Protein AF-0000000068817631 (afdb_homodimer)

Foldseek 3D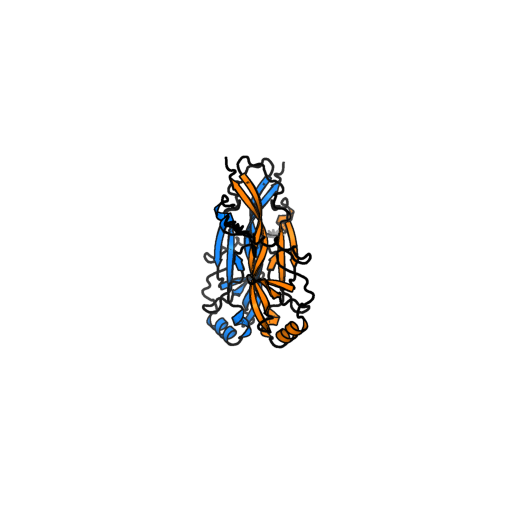i:
DPPPPPPPPPPPPPPVVVPVPDVPDCPPQDDPQQGQDDPVQPQVLLVVQCVVDVPCLVVADEPADDDDDPVDDDVVVCVVDDHDDAQFDWDKDKGFGQWGADPVRDTWGFPDDPSGTYMHIAIHGPAQDGPCQPPPVWKGKTKDWDWDKDWTFTQDPVVSHTDIDIDIDTHYIDIDMDTDDD/DPPPPPPPPPPPPPPVVVPVPDVPDCPPQDDPQQGQDDPVQPQVLLVVQCVVDVPCLVVADEPADDDDDPVDDDVVVCVVDDHDDAQFDWDKDKGFGQWGADPVRDTWGFPDDPSGTYMHIAIHGPAQQGPCQPPPVWKGKTKDWDWDKDWTFTQDPVVSHTDIDIDIDTHYIDIDMDTDDD

Radius of gyration: 27.61 Å; Cα contacts (8 Å, |Δi|>4): 666; chains: 2; bounding box: 115×63×104 Å

Secondary structure (DSSP, 8-state):
----------------------S----TTEETTEE---TT--HHHHHHHHHH-GGGGGG-EEEEEEE--TT-S-HHHHHHS---EESS-EEEEEE--SEEE-TTS-EEEE---SS--EEEEEEEES-SS-TT---BTTEEEEEEEEEEEEEEEEEETTTTEEEEEEEEEEEEEEEEEEE---/----------------------S----TTEETTEE---TT--HHHHHHHHHH-GGGGGG-EEEEEEE--TT-S-HHHHHHS---EESS-EEEEEE--SEEE-TTS-EEEE---SSS-EEEEEEEES-SS-TT---BTTEEEEEEEEEEEEEEEEEETTTTEEEEEEEEEEEEEEEEEEE---

pLDDT: mean 75.42, std 21.89, range [25.48, 96.38]

InterPro domains:
  IPR029034 Cystine-knot cytokine [G3DSA:2.10.90.10] (81-182)
  IPR029034 Cystine-knot cytokine [SSF57501] (82-177)
  IPR032104 Spaetzle [PF16077] (86-176)
  IPR052444 Spaetzle/Toll ligand-like [PTHR23199] (26-177)

Organism: Brassicogethes aeneus (NCBI:txid1431903)

Nearest PDB structures (foldseek):
  1sg1-assembly1_A  TM=7.453E-01  e=4.274E-05  Homo sapiens
  7b1c-assembly1_D  TM=5.451E-01  e=1.463E-02  Aedes aegypti
  7uwn-assembly1_D  TM=5.142E-01  e=3.939E-01  Homo sapiens
  8usr-assembly1_B  TM=5.448E-01  e=8.844E-01  Homo sapiens
  8dy1-assembly1_A  TM=5.420E-01  e=9.370E-01  Homo sapiens

Structure (mmCIF, N/CA/C/O backbone):
data_AF-0000000068817631-model_v1
#
loop_
_entity.id
_entity.type
_entity.pdbx_description
1 polymer 'Spaetzle domain-containing protein'
#
loop_
_atom_site.group_PDB
_atom_site.id
_atom_site.type_symbol
_atom_site.label_atom_id
_atom_site.label_alt_id
_atom_site.label_comp_id
_atom_site.label_asym_id
_atom_site.label_entity_id
_atom_site.label_seq_id
_atom_site.pdbx_PDB_ins_code
_atom_site.Cartn_x
_atom_site.Cartn_y
_atom_site.Cartn_z
_atom_site.occupancy
_atom_site.B_iso_or_equiv
_atom_site.auth_seq_id
_atom_site.auth_comp_id
_atom_site.auth_asym_id
_atom_site.auth_atom_id
_atom_site.pdbx_PDB_model_num
ATOM 1 N N . MET A 1 1 ? -57.5 31.875 -48.812 1 28.73 1 MET A N 1
ATOM 2 C CA . MET A 1 1 ? -57.125 32.156 -47.438 1 28.73 1 MET A CA 1
ATOM 3 C C . MET A 1 1 ? -56.281 31 -46.875 1 28.73 1 MET A C 1
ATOM 5 O O . MET A 1 1 ? -56.781 29.906 -46.625 1 28.73 1 MET A O 1
ATOM 9 N N . GLN A 1 2 ? -55 30.812 -47.438 1 36.62 2 GLN A N 1
ATOM 10 C CA . GLN A 1 2 ? -53.969 29.828 -47.25 1 36.62 2 GLN A CA 1
ATOM 11 C C . GLN A 1 2 ? -53.406 29.859 -45.844 1 36.62 2 GLN A C 1
ATOM 13 O O . GLN A 1 2 ? -52.844 30.891 -45.406 1 36.62 2 GLN A O 1
ATOM 18 N N . LEU A 1 3 ? -54.062 29.141 -44.844 1 32.69 3 LEU A N 1
ATOM 19 C CA . LEU A 1 3 ? -53.719 29 -43.438 1 32.69 3 LEU A CA 1
ATOM 20 C C . LEU A 1 3 ? -52.312 28.422 -43.281 1 32.69 3 LEU A C 1
ATOM 22 O O . LEU A 1 3 ? -52.031 27.297 -43.719 1 32.69 3 LEU A O 1
ATOM 26 N N . ASN A 1 4 ? -51.281 29.266 -43.312 1 34.75 4 ASN A N 1
ATOM 27 C CA . ASN A 1 4 ? -49.875 28.984 -42.969 1 34.75 4 ASN A CA 1
ATOM 28 C C . ASN A 1 4 ? -49.781 28.375 -41.562 1 34.75 4 ASN A C 1
ATOM 30 O O . ASN A 1 4 ? -50.062 29.031 -40.562 1 34.75 4 ASN A O 1
ATOM 34 N N . ILE A 1 5 ? -50.094 27.094 -41.406 1 33.09 5 ILE A N 1
ATOM 35 C CA . ILE A 1 5 ? -49.906 26.328 -40.188 1 33.09 5 ILE A CA 1
ATOM 36 C C . ILE A 1 5 ? -48.438 26.406 -39.781 1 33.09 5 ILE A C 1
ATOM 38 O O . ILE A 1 5 ? -47.562 25.906 -40.469 1 33.09 5 ILE A O 1
ATOM 42 N N . ILE A 1 6 ? -48.062 27.562 -39.25 1 34.62 6 ILE A N 1
ATOM 43 C CA . ILE A 1 6 ? -46.75 27.672 -38.625 1 34.62 6 ILE A CA 1
ATOM 44 C C . ILE A 1 6 ? -46.594 26.578 -37.562 1 34.62 6 ILE A C 1
ATOM 46 O O . ILE A 1 6 ? -47.312 26.562 -36.562 1 34.62 6 ILE A O 1
ATOM 50 N N . LEU A 1 7 ? -46.312 25.375 -37.969 1 33.88 7 LEU A N 1
ATOM 51 C CA . LEU A 1 7 ? -45.906 24.297 -37.062 1 33.88 7 LEU A CA 1
ATOM 52 C C . LEU A 1 7 ? -44.719 24.734 -36.219 1 33.88 7 LEU A C 1
ATOM 54 O O . LEU A 1 7 ? -43.625 24.984 -36.75 1 33.88 7 LEU A O 1
ATOM 58 N N . SER A 1 8 ? -45 25.594 -35.25 1 32.19 8 SER A N 1
ATOM 59 C CA . SER A 1 8 ? -43.969 25.891 -34.219 1 32.19 8 SER A CA 1
ATOM 60 C C . SER A 1 8 ? -43.375 24.609 -33.688 1 32.19 8 SER A C 1
ATOM 62 O O . SER A 1 8 ? -44.062 23.797 -33.062 1 32.19 8 SER A O 1
ATOM 64 N N . LEU A 1 9 ? -42.469 24 -34.438 1 32.75 9 LEU A N 1
ATOM 65 C CA . LEU A 1 9 ? -41.594 22.938 -33.906 1 32.75 9 LEU A CA 1
ATOM 66 C C . LEU A 1 9 ? -40.906 23.406 -32.625 1 32.75 9 LEU A C 1
ATOM 68 O O . LEU A 1 9 ? -40 24.234 -32.688 1 32.75 9 LEU A O 1
ATOM 72 N N . THR A 1 10 ? -41.688 23.672 -31.609 1 33.41 10 THR A N 1
ATOM 73 C CA . THR A 1 10 ? -41.031 23.797 -30.328 1 33.41 10 THR A CA 1
ATOM 74 C C . THR A 1 10 ? -40.062 22.625 -30.094 1 33.41 10 THR A C 1
ATOM 76 O O . THR A 1 10 ? -40.5 21.484 -29.969 1 33.41 10 THR A O 1
ATOM 79 N N . LEU A 1 11 ? -38.938 22.703 -30.75 1 31.47 11 LEU A N 1
ATOM 80 C CA . LEU A 1 11 ? -37.844 21.812 -30.375 1 31.47 11 LEU A CA 1
ATOM 81 C C . LEU A 1 11 ? -37.656 21.797 -28.859 1 31.47 11 LEU A C 1
ATOM 83 O O . LEU A 1 11 ? -37.25 22.812 -28.266 1 31.47 11 LEU A O 1
ATOM 87 N N . PHE A 1 12 ? -38.625 21.125 -28.188 1 34.69 12 PHE A N 1
ATOM 88 C CA . PHE A 1 12 ? -38.281 20.781 -26.812 1 34.69 12 PHE A CA 1
ATOM 89 C C . PHE A 1 12 ? -36.844 20.219 -26.734 1 34.69 12 PHE A C 1
ATOM 91 O O . PHE A 1 12 ? -36.594 19.141 -27.281 1 34.69 12 PHE A O 1
ATOM 98 N N . ILE A 1 13 ? -35.906 21.141 -26.859 1 30.69 13 ILE A N 1
ATOM 99 C CA . ILE A 1 13 ? -34.594 20.688 -26.422 1 30.69 13 ILE A CA 1
ATOM 100 C C . ILE A 1 13 ? -34.719 19.984 -25.062 1 30.69 13 ILE A C 1
ATOM 102 O O . ILE A 1 13 ? -35.031 20.625 -24.062 1 30.69 13 ILE A O 1
ATOM 106 N N . VAL A 1 14 ? -35.312 18.828 -25.078 1 28.92 14 VAL A N 1
ATOM 107 C CA . VAL A 1 14 ? -35.062 17.984 -23.922 1 28.92 14 VAL A CA 1
ATOM 108 C C . VAL A 1 14 ? -33.594 17.984 -23.562 1 28.92 14 VAL A C 1
ATOM 110 O O . VAL A 1 14 ? -32.75 17.484 -24.328 1 28.92 14 VAL A O 1
ATOM 113 N N . THR A 1 15 ? -33.188 19.188 -23.125 1 29.88 15 THR A N 1
ATOM 114 C CA . THR A 1 15 ? -31.906 19.078 -22.422 1 29.88 15 THR A CA 1
ATOM 115 C C . THR A 1 15 ? -31.891 17.859 -21.5 1 29.88 15 THR A C 1
ATOM 117 O O . THR A 1 15 ? -32.656 17.812 -20.531 1 29.88 15 THR A O 1
ATOM 120 N N . ASN A 1 16 ? -31.953 16.719 -22.094 1 28.72 16 ASN A N 1
ATOM 121 C CA . ASN A 1 16 ? -31.562 15.57 -21.281 1 28.72 16 ASN A CA 1
ATOM 122 C C . ASN A 1 16 ? -30.406 15.906 -20.344 1 28.72 16 ASN A C 1
ATOM 124 O O . ASN A 1 16 ? -29.25 16 -20.781 1 28.72 16 ASN A O 1
ATOM 128 N N . GLN A 1 17 ? -30.672 16.969 -19.547 1 25.48 17 GLN A N 1
ATOM 129 C CA . GLN A 1 17 ? -29.719 17.109 -18.453 1 25.48 17 GLN A CA 1
ATOM 130 C C . GLN A 1 17 ? -29.344 15.742 -17.875 1 25.48 17 GLN A C 1
ATOM 132 O O . GLN A 1 17 ? -30.203 15.055 -17.297 1 25.48 17 GLN A O 1
ATOM 137 N N . CYS A 1 18 ? -28.656 14.984 -18.641 1 27.25 18 CYS A N 1
ATOM 138 C CA . CYS A 1 18 ? -28.031 13.805 -18.062 1 27.25 18 CYS A CA 1
ATOM 139 C C . CYS A 1 18 ? -27.688 14.039 -16.594 1 27.25 18 CYS A C 1
ATOM 141 O O . CYS A 1 18 ? -26.812 14.852 -16.266 1 27.25 18 CYS A O 1
ATOM 143 N N . VAL A 1 19 ? -28.781 14.219 -15.82 1 28.3 19 VAL A N 1
ATOM 144 C CA . VAL A 1 19 ? -28.609 14.125 -14.375 1 28.3 19 VAL A CA 1
ATOM 145 C C . VAL A 1 19 ? -27.516 13.117 -14.039 1 28.3 19 VAL A C 1
ATOM 147 O O . VAL A 1 19 ? -27.625 11.938 -14.383 1 28.3 19 VAL A O 1
ATOM 150 N N . LEU A 1 20 ? -26.359 13.43 -14.328 1 29.78 20 LEU A N 1
ATOM 151 C CA . LEU A 1 20 ? -25.297 12.625 -13.711 1 29.78 20 LEU A CA 1
ATOM 152 C C . LEU A 1 20 ? -25.781 12 -12.406 1 29.78 20 LEU A C 1
ATOM 154 O O . LEU A 1 20 ? -26.281 12.703 -11.531 1 29.78 20 LEU A O 1
ATOM 158 N N . ALA A 1 21 ? -26.375 10.828 -12.641 1 31.72 21 ALA A N 1
ATOM 159 C CA . ALA A 1 21 ? -26.859 10.023 -11.523 1 31.72 21 ALA A CA 1
ATOM 160 C C . ALA A 1 21 ? -26.141 10.391 -10.227 1 31.72 21 ALA A C 1
ATOM 162 O O . ALA A 1 21 ? -24.984 10.812 -10.25 1 31.72 21 ALA A O 1
ATOM 163 N N . LYS A 1 22 ? -26.891 10.914 -9.273 1 33.59 22 LYS A N 1
ATOM 164 C CA . LYS A 1 22 ? -26.484 11.109 -7.883 1 33.59 22 LYS A CA 1
ATOM 165 C C . LYS A 1 22 ? -25.375 10.133 -7.492 1 33.59 22 LYS A C 1
ATOM 167 O O . LYS A 1 22 ? -25.406 8.961 -7.891 1 33.59 22 LYS A O 1
ATOM 172 N N . PRO A 1 23 ? -24.172 10.609 -7.164 1 36.06 23 PRO A N 1
ATOM 173 C CA . PRO A 1 23 ? -23.234 9.602 -6.664 1 36.06 23 PRO A CA 1
ATOM 174 C C . PRO A 1 23 ? -23.938 8.414 -6 1 36.06 23 PRO A C 1
ATOM 176 O O . PRO A 1 23 ? -24.844 8.609 -5.191 1 36.06 23 PRO A O 1
ATOM 179 N N . THR A 1 24 ? -24.312 7.434 -6.73 1 36.5 24 THR A N 1
ATOM 180 C CA . THR A 1 24 ? -24.953 6.195 -6.293 1 36.5 24 THR A CA 1
ATOM 181 C C . THR A 1 24 ? -24.766 5.988 -4.793 1 36.5 24 THR A C 1
ATOM 183 O O . THR A 1 24 ? -23.703 6.301 -4.246 1 36.5 24 THR A O 1
ATOM 186 N N . ARG A 1 25 ? -25.781 5.875 -3.992 1 35.47 25 ARG A N 1
ATOM 187 C CA . ARG A 1 25 ? -25.875 5.359 -2.631 1 35.47 25 ARG A CA 1
ATOM 188 C C . ARG A 1 25 ? -24.719 4.426 -2.309 1 35.47 25 ARG A C 1
ATOM 190 O O . ARG A 1 25 ? -24.469 3.463 -3.035 1 35.47 25 ARG A O 1
ATOM 197 N N . LEU A 1 26 ? -23.625 4.859 -1.715 1 46.5 26 LEU A N 1
ATOM 198 C CA . LEU A 1 26 ? -22.641 4.023 -1.035 1 46.5 26 LEU A CA 1
ATOM 199 C C . LEU A 1 26 ? -23.281 2.73 -0.533 1 46.5 26 LEU A C 1
ATOM 201 O O . LEU A 1 26 ? -24.203 2.768 0.277 1 46.5 26 LEU A O 1
ATOM 205 N N . ASN A 1 27 ? -23.531 1.825 -1.367 1 54.66 27 ASN A N 1
ATOM 206 C CA . ASN A 1 27 ? -23.953 0.506 -0.913 1 54.66 27 ASN A CA 1
ATOM 207 C C . ASN A 1 27 ? -23.5 0.234 0.52 1 54.66 27 ASN A C 1
ATOM 209 O O . ASN A 1 27 ? -22.359 0.537 0.886 1 54.66 27 ASN A O 1
ATOM 213 N N . LYS A 1 28 ? -24.391 0.314 1.514 1 64.88 28 LYS A N 1
ATOM 214 C CA . LYS A 1 28 ? -24.234 0.115 2.951 1 64.88 28 LYS A CA 1
ATOM 215 C C . LYS A 1 28 ? -23.125 -0.899 3.244 1 64.88 28 LYS A C 1
ATOM 217 O O . LYS A 1 28 ? -22.547 -0.895 4.332 1 64.88 28 LYS A O 1
ATOM 222 N N . HIS A 1 29 ? -22.703 -1.584 2.189 1 82.25 29 HIS A N 1
ATOM 223 C CA . HIS A 1 29 ? -21.734 -2.629 2.51 1 82.25 29 HIS A CA 1
ATOM 224 C C . HIS A 1 29 ? -20.391 -2.365 1.835 1 82.25 29 HIS A C 1
ATOM 226 O O . HIS A 1 29 ? -19.594 -3.287 1.651 1 82.25 29 HIS A O 1
ATOM 232 N N . CYS A 1 30 ? -20.281 -1.041 1.406 1 85.81 30 CYS A N 1
ATOM 233 C CA . CYS A 1 30 ? -19.016 -0.706 0.774 1 85.81 30 CYS A CA 1
ATOM 234 C C . CYS A 1 30 ? -18.297 0.404 1.538 1 85.81 30 CYS A C 1
ATOM 236 O O . CYS A 1 30 ? -18.938 1.322 2.051 1 85.81 30 CYS A O 1
ATOM 238 N N . VAL A 1 31 ? -17.047 0.191 1.666 1 80.94 31 VAL A N 1
ATOM 239 C CA . VAL A 1 31 ? -16.156 1.233 2.186 1 80.94 31 VAL A CA 1
ATOM 240 C C . VAL A 1 31 ? -15.227 1.719 1.08 1 80.94 31 VAL A C 1
ATOM 242 O O . VAL A 1 31 ? -14.352 0.976 0.627 1 80.94 31 VAL A O 1
ATOM 245 N N . ASP A 1 32 ? -15.391 2.945 0.675 1 76.31 32 ASP A N 1
ATOM 246 C CA . ASP A 1 32 ? -14.555 3.51 -0.383 1 76.31 32 ASP A CA 1
ATOM 247 C C . ASP A 1 32 ? -14.508 2.584 -1.596 1 76.31 32 ASP A C 1
ATOM 249 O O . ASP A 1 32 ? -13.43 2.273 -2.105 1 76.31 32 ASP A O 1
ATOM 253 N N . ASN A 1 33 ? -15.523 1.969 -2.02 1 81.5 33 ASN A N 1
ATOM 254 C CA . ASN A 1 33 ? -15.711 1.144 -3.207 1 81.5 33 ASN A CA 1
ATOM 255 C C . ASN A 1 33 ? -15.188 -0.276 -2.992 1 81.5 33 ASN A C 1
ATOM 257 O O . ASN A 1 33 ? -15.125 -1.067 -3.936 1 81.5 33 ASN A O 1
ATOM 261 N N . LEU A 1 34 ? -14.703 -0.481 -1.821 1 91.25 34 LEU A N 1
ATOM 262 C CA . LEU A 1 34 ? -14.43 -1.854 -1.408 1 91.25 34 LEU A CA 1
ATOM 263 C C . LEU A 1 34 ? -15.672 -2.49 -0.785 1 91.25 34 LEU A C 1
ATOM 265 O O . LEU A 1 34 ? -16.047 -2.145 0.335 1 91.25 34 LEU A O 1
ATOM 269 N N . CYS A 1 35 ? -16.203 -3.4 -1.497 1 93.12 35 CYS A N 1
ATOM 270 C CA . CYS A 1 35 ? -17.5 -3.916 -1.064 1 93.12 35 CYS A CA 1
ATOM 271 C C . CYS A 1 35 ? -17.344 -5.285 -0.408 1 93.12 35 CYS A C 1
ATOM 273 O O . CYS A 1 35 ? -16.828 -6.219 -1.023 1 93.12 35 CYS A O 1
ATOM 275 N N . ILE A 1 36 ? -17.922 -5.426 0.798 1 91.12 36 ILE A N 1
ATOM 276 C CA . ILE A 1 36 ? -17.609 -6.578 1.639 1 91.12 36 ILE A CA 1
ATOM 277 C C . ILE A 1 36 ? -18.719 -7.617 1.524 1 91.12 36 ILE A C 1
ATOM 279 O O . ILE A 1 36 ? -18.594 -8.734 2.037 1 91.12 36 ILE A O 1
ATOM 283 N N . SER A 1 37 ? -19.766 -7.254 0.841 1 85.88 37 SER A N 1
ATOM 284 C CA . SER A 1 37 ? -20.859 -8.211 0.692 1 85.88 37 SER A CA 1
ATOM 285 C C . SER A 1 37 ? -21.422 -8.188 -0.722 1 85.88 37 SER A C 1
ATOM 287 O O . SER A 1 37 ? -21.375 -7.16 -1.398 1 85.88 37 SER A O 1
ATOM 289 N N . ASN A 1 38 ? -21.672 -9.305 -1.191 1 81.88 38 ASN A N 1
ATOM 290 C CA . ASN A 1 38 ? -22.344 -9.516 -2.469 1 81.88 38 ASN A CA 1
ATOM 291 C C . ASN A 1 38 ? -23.141 -10.82 -2.473 1 81.88 38 ASN A C 1
ATOM 293 O O . ASN A 1 38 ? -22.562 -11.898 -2.328 1 81.88 38 ASN A O 1
ATOM 297 N N . LEU A 1 39 ? -24.359 -10.648 -2.602 1 79.56 39 LEU A N 1
ATOM 298 C CA . LEU A 1 39 ? -25.25 -11.812 -2.592 1 79.56 39 LEU A CA 1
ATOM 299 C C . LEU A 1 39 ? -24.922 -12.75 -3.746 1 79.56 39 LEU A C 1
ATOM 301 O O . LEU A 1 39 ? -25.062 -13.969 -3.619 1 79.56 39 LEU A O 1
ATOM 305 N N . ASN A 1 40 ? -24.422 -12.258 -4.836 1 88.44 40 ASN A N 1
ATOM 306 C CA . ASN A 1 40 ? -24.172 -13.078 -6.02 1 88.44 40 ASN A CA 1
ATOM 307 C C . ASN A 1 40 ? -22.688 -13.391 -6.176 1 88.44 40 ASN A C 1
ATOM 309 O O . ASN A 1 40 ? -22.219 -13.641 -7.285 1 88.44 40 ASN A O 1
ATOM 313 N N . TYR A 1 41 ? -22.047 -13.32 -5.09 1 94.69 41 TYR A N 1
ATOM 314 C CA . TYR A 1 41 ? -20.625 -13.672 -5.141 1 94.69 41 TYR A CA 1
ATOM 315 C C . TYR A 1 41 ? -20.438 -15.109 -5.598 1 94.69 41 TYR A C 1
ATOM 317 O O . TYR A 1 41 ? -21.016 -16.031 -5.02 1 94.69 41 TYR A O 1
ATOM 325 N N . PRO A 1 42 ? -19.688 -15.336 -6.625 1 95.12 42 PRO A N 1
ATOM 326 C CA . PRO A 1 42 ? -19.578 -16.672 -7.23 1 95.12 42 PRO A CA 1
ATOM 327 C C . PRO A 1 42 ? -18.594 -17.562 -6.492 1 95.12 42 PRO A C 1
ATOM 329 O O . PRO A 1 42 ? -17.594 -18.016 -7.078 1 95.12 42 PRO A O 1
ATOM 332 N N . THR A 1 43 ? -18.906 -17.969 -5.297 1 95.06 43 THR A N 1
ATOM 333 C CA . THR A 1 43 ? -18.031 -18.719 -4.395 1 95.06 43 THR A CA 1
ATOM 334 C C . THR A 1 43 ? -17.609 -20.031 -5.023 1 95.06 43 THR A C 1
ATOM 336 O O . THR A 1 43 ? -16.422 -20.359 -5.055 1 95.06 43 THR A O 1
ATOM 339 N N . LYS A 1 44 ? -18.516 -20.766 -5.547 1 94.44 44 LYS A N 1
ATOM 340 C CA . LYS A 1 44 ? -18.234 -22.094 -6.09 1 94.44 44 LYS A CA 1
ATOM 341 C C . LYS A 1 44 ? -17.297 -22.016 -7.293 1 94.44 44 LYS A C 1
ATOM 343 O O . LYS A 1 44 ? -16.344 -22.781 -7.402 1 94.44 44 LYS A O 1
ATOM 348 N N . LYS A 1 45 ? -17.594 -21.062 -8.148 1 94.69 45 LYS A N 1
ATOM 349 C CA . LYS A 1 45 ? -16.766 -20.906 -9.336 1 94.69 45 LYS A CA 1
ATOM 350 C C . LYS A 1 45 ? -15.336 -20.516 -8.969 1 94.69 45 LYS A C 1
ATOM 352 O O . LYS A 1 45 ? -14.375 -21.047 -9.523 1 94.69 45 LYS A O 1
ATOM 357 N N . ILE A 1 46 ? -15.18 -19.641 -8.008 1 94.88 46 ILE A N 1
ATOM 358 C CA . ILE A 1 46 ? -13.867 -19.156 -7.57 1 94.88 46 ILE A CA 1
ATOM 359 C C . ILE A 1 46 ? -13.102 -20.297 -6.914 1 94.88 46 ILE A C 1
ATOM 361 O O . ILE A 1 46 ? -11.914 -20.5 -7.188 1 94.88 46 ILE A O 1
ATOM 365 N N . GLN A 1 47 ? -13.82 -21.078 -6.137 1 93.12 47 GLN A N 1
ATOM 366 C CA . GLN A 1 47 ? -13.195 -22.219 -5.469 1 93.12 47 GLN A CA 1
ATOM 367 C C . GLN A 1 47 ? -12.648 -23.219 -6.48 1 93.12 47 GLN A C 1
ATOM 369 O O . GLN A 1 47 ? -11.539 -23.719 -6.324 1 93.12 47 GLN A O 1
ATOM 374 N N . GLU A 1 48 ? -13.391 -23.484 -7.422 1 92.38 48 GLU A N 1
ATOM 375 C CA . GLU A 1 48 ? -12.984 -24.422 -8.469 1 92.38 48 GLU A CA 1
ATOM 376 C C . GLU A 1 48 ? -11.75 -23.922 -9.211 1 92.38 48 GLU A C 1
ATOM 378 O O . GLU A 1 48 ? -10.812 -24.688 -9.453 1 92.38 48 GLU A O 1
ATOM 383 N N . LYS A 1 49 ? -11.734 -22.641 -9.547 1 90.19 49 LYS A N 1
ATOM 384 C CA . LYS A 1 49 ? -10.602 -22.062 -10.273 1 90.19 49 LYS A CA 1
ATOM 385 C C . LYS A 1 49 ? -9.344 -22.062 -9.406 1 90.19 49 LYS A C 1
ATOM 387 O O . LYS A 1 49 ? -8.25 -22.344 -9.898 1 90.19 49 LYS A O 1
ATOM 392 N N . LEU A 1 50 ? -9.516 -21.812 -8.141 1 89.44 50 LEU A N 1
ATOM 393 C CA . LEU A 1 50 ? -8.391 -21.781 -7.219 1 89.44 50 LEU A CA 1
ATOM 394 C C . LEU A 1 50 ? -7.82 -23.188 -7.023 1 89.44 50 LEU A C 1
ATOM 396 O O . LEU A 1 50 ? -6.605 -23.359 -6.914 1 89.44 50 LEU A O 1
ATOM 400 N N . ALA A 1 51 ? -8.695 -24.141 -6.902 1 86.44 51 ALA A N 1
ATOM 401 C CA . ALA A 1 51 ? -8.281 -25.516 -6.703 1 86.44 51 ALA A CA 1
ATOM 402 C C . ALA A 1 51 ? -7.477 -26.031 -7.898 1 86.44 51 ALA A C 1
ATOM 404 O O . ALA A 1 51 ? -6.551 -26.828 -7.738 1 86.44 51 ALA A O 1
ATOM 405 N N . ASN A 1 52 ? -7.766 -25.516 -8.953 1 79.88 52 ASN A N 1
ATOM 406 C CA . ASN A 1 52 ? -7.148 -25.984 -10.195 1 79.88 52 ASN A CA 1
ATOM 407 C C . ASN A 1 52 ? -5.812 -25.281 -10.445 1 79.88 52 ASN A C 1
ATOM 409 O O . ASN A 1 52 ? -5.031 -25.719 -11.297 1 79.88 52 ASN A O 1
ATOM 413 N N . THR A 1 53 ? -5.688 -24.141 -9.719 1 73 53 THR A N 1
ATOM 414 C CA . THR A 1 53 ? -4.461 -23.391 -9.93 1 73 53 THR A CA 1
ATOM 415 C C . THR A 1 53 ? -3.674 -23.266 -8.625 1 73 53 THR A C 1
ATOM 417 O O . THR A 1 53 ? -4.102 -22.578 -7.703 1 73 53 THR A O 1
ATOM 420 N N . LYS A 1 54 ? -2.645 -24.016 -8.398 1 68.94 54 LYS A N 1
ATOM 421 C CA . LYS A 1 54 ? -1.845 -23.984 -7.176 1 68.94 54 LYS A CA 1
ATOM 422 C C . LYS A 1 54 ? -1.003 -22.719 -7.09 1 68.94 54 LYS A C 1
ATOM 424 O O . LYS A 1 54 ? -0.527 -22.359 -6.016 1 68.94 54 LYS A O 1
ATOM 429 N N . LYS A 1 55 ? -1.108 -22.062 -8.164 1 72.75 55 LYS A N 1
ATOM 430 C CA . LYS A 1 55 ? -0.18 -20.938 -8.305 1 72.75 55 LYS A CA 1
ATOM 431 C C . LYS A 1 55 ? -0.523 -19.812 -7.34 1 72.75 55 LYS A C 1
ATOM 433 O O . LYS A 1 55 ? 0.353 -19.047 -6.938 1 72.75 55 LYS A O 1
ATOM 438 N N . TYR A 1 56 ? -1.78 -19.812 -6.805 1 76.31 56 TYR A N 1
ATOM 439 C CA . TYR A 1 56 ? -2.209 -18.625 -6.082 1 76.31 56 TYR A CA 1
ATOM 440 C C . TYR A 1 56 ? -2.172 -18.859 -4.574 1 76.31 56 TYR A C 1
ATOM 442 O O . TYR A 1 56 ? -2.242 -17.906 -3.791 1 76.31 56 TYR A O 1
ATOM 450 N N . LYS A 1 57 ? -2.025 -19.984 -4.168 1 73.31 57 LYS A N 1
ATOM 451 C CA . LYS A 1 57 ? -2.189 -20.312 -2.754 1 73.31 57 LYS A CA 1
ATOM 452 C C . LYS A 1 57 ? -1.232 -19.5 -1.884 1 73.31 57 LYS A C 1
ATOM 454 O O . LYS A 1 57 ? -1.599 -19.062 -0.792 1 73.31 57 LYS A O 1
ATOM 459 N N . GLU A 1 58 ? -0.168 -19.25 -2.383 1 76 58 GLU A N 1
ATOM 460 C CA . GLU A 1 58 ? 0.848 -18.562 -1.592 1 76 58 GLU A CA 1
ATOM 461 C C . GLU A 1 58 ? 0.563 -17.078 -1.506 1 76 58 GLU A C 1
ATOM 463 O O . GLU A 1 58 ? 1.146 -16.375 -0.677 1 76 58 GLU A O 1
ATOM 468 N N . LEU A 1 59 ? -0.431 -16.719 -2.223 1 79.12 59 LEU A N 1
ATOM 469 C CA . LEU A 1 59 ? -0.717 -15.281 -2.293 1 79.12 59 LEU A CA 1
ATOM 470 C C . LEU A 1 59 ? -1.79 -14.891 -1.281 1 79.12 59 LEU A C 1
ATOM 472 O O . LEU A 1 59 ? -2.098 -13.711 -1.122 1 79.12 59 LEU A O 1
ATOM 476 N N . SER A 1 60 ? -2.254 -15.945 -0.618 1 83.88 60 SER A N 1
ATOM 477 C CA . SER A 1 60 ? -3.283 -15.656 0.376 1 83.88 60 SER A CA 1
ATOM 478 C C . SER A 1 60 ? -2.727 -14.836 1.533 1 83.88 60 SER A C 1
ATOM 480 O O . SER A 1 60 ? -1.618 -15.094 2.008 1 83.88 60 SER A O 1
ATOM 482 N N . GLY A 1 61 ? -3.516 -13.828 1.902 1 86.06 61 GLY A N 1
ATOM 483 C CA . GLY A 1 61 ? -3.139 -12.961 3.012 1 86.06 61 GLY A CA 1
ATOM 484 C C . GLY A 1 61 ? -3.498 -11.508 2.783 1 86.06 61 GLY A C 1
ATOM 485 O O . GLY A 1 61 ? -4.055 -11.156 1.743 1 86.06 61 GLY A O 1
ATOM 486 N N . ASP A 1 62 ? -3.197 -10.773 3.781 1 89.94 62 ASP A N 1
ATOM 487 C CA . ASP A 1 62 ? -3.436 -9.344 3.648 1 89.94 62 ASP A CA 1
ATOM 488 C C . ASP A 1 62 ? -2.457 -8.711 2.658 1 89.94 62 ASP A C 1
ATOM 490 O O . ASP A 1 62 ? -1.255 -8.984 2.709 1 89.94 62 ASP A O 1
ATOM 494 N N . ILE A 1 63 ? -3.025 -7.988 1.771 1 92.94 63 ILE A N 1
ATOM 495 C CA . ILE A 1 63 ? -2.211 -7.324 0.758 1 92.94 63 ILE A CA 1
ATOM 496 C C . ILE A 1 63 ? -1.543 -6.09 1.359 1 92.94 63 ILE A C 1
ATOM 498 O O . ILE A 1 63 ? -0.386 -5.793 1.056 1 92.94 63 ILE A O 1
ATOM 502 N N . LEU A 1 64 ? -2.338 -5.391 2.158 1 95 64 LEU A N 1
ATOM 503 C CA . LEU A 1 64 ? -1.877 -4.176 2.82 1 95 64 LEU A CA 1
ATOM 504 C C . LEU A 1 64 ? -2.199 -4.211 4.309 1 95 64 LEU A C 1
ATOM 506 O O . LEU A 1 64 ? -3.34 -4.48 4.695 1 95 64 LEU A O 1
ATOM 510 N N . ARG A 1 65 ? -1.18 -3.959 5.102 1 94.69 65 ARG A N 1
ATOM 511 C CA . ARG A 1 65 ? -1.361 -3.816 6.539 1 94.69 65 ARG A CA 1
ATOM 512 C C . ARG A 1 65 ? -0.658 -2.566 7.059 1 94.69 65 ARG A C 1
ATOM 514 O O . ARG A 1 65 ? 0.365 -2.15 6.512 1 94.69 65 ARG A O 1
ATOM 521 N N . LEU A 1 66 ? -1.244 -2.035 8.031 1 90.94 66 LEU A N 1
ATOM 522 C CA . LEU A 1 66 ? -0.549 -0.928 8.68 1 90.94 66 LEU A CA 1
ATOM 523 C C . LEU A 1 66 ? 0.792 -1.384 9.25 1 90.94 66 LEU A C 1
ATOM 525 O O . LEU A 1 66 ? 0.908 -2.5 9.758 1 90.94 66 LEU A O 1
ATOM 529 N N . GLY A 1 67 ? 1.754 -0.572 8.984 1 87.44 67 GLY A N 1
ATOM 530 C CA . GLY A 1 67 ? 3.078 -0.94 9.461 1 87.44 67 GLY A CA 1
ATOM 531 C C . GLY A 1 67 ? 3.844 0.226 10.055 1 87.44 67 GLY A C 1
ATOM 532 O O . GLY A 1 67 ? 3.342 1.352 10.094 1 87.44 67 GLY A O 1
ATOM 533 N N . SER A 1 68 ? 5.004 -0.177 10.633 1 81.19 68 SER A N 1
ATOM 534 C CA . SER A 1 68 ? 5.934 0.799 11.188 1 81.19 68 SER A CA 1
ATOM 535 C C . SER A 1 68 ? 7.293 0.72 10.508 1 81.19 68 SER A C 1
ATOM 537 O O . SER A 1 68 ? 7.555 -0.203 9.734 1 81.19 68 SER A O 1
ATOM 539 N N . LYS A 1 69 ? 8.047 1.776 10.742 1 78.44 69 LYS A N 1
ATOM 540 C CA . LYS A 1 69 ? 9.398 1.791 10.188 1 78.44 69 LYS A CA 1
ATOM 541 C C . LYS A 1 69 ? 10.18 0.555 10.617 1 78.44 69 LYS A C 1
ATOM 543 O O . LYS A 1 69 ? 10.125 0.151 11.781 1 78.44 69 LYS A O 1
ATOM 548 N N . PRO A 1 70 ? 10.828 0.019 9.484 1 72.12 70 PRO A N 1
ATOM 549 C CA . PRO A 1 70 ? 11.648 -1.127 9.875 1 72.12 70 PRO A CA 1
ATOM 550 C C . PRO A 1 70 ? 12.766 -0.749 10.852 1 72.12 70 PRO A C 1
ATOM 552 O O . PRO A 1 70 ? 13.352 0.329 10.734 1 72.12 70 PRO A O 1
ATOM 555 N N . ASN A 1 71 ? 13.125 -1.741 11.68 1 60.94 71 ASN A N 1
ATOM 556 C CA . ASN A 1 71 ? 14.203 -1.588 12.648 1 60.94 71 ASN A CA 1
ATOM 557 C C . ASN A 1 71 ? 14.047 -0.307 13.461 1 60.94 71 ASN A C 1
ATOM 559 O O . ASN A 1 71 ? 15.039 0.267 13.922 1 60.94 71 ASN A O 1
ATOM 563 N N . GLY A 1 72 ? 12.922 0.356 13.297 1 54.25 72 GLY A N 1
ATOM 564 C CA . GLY A 1 72 ? 12.703 1.586 14.039 1 54.25 72 GLY A CA 1
ATOM 565 C C . GLY A 1 72 ? 12.938 1.431 15.531 1 54.25 72 GLY A C 1
ATOM 566 O O . GLY A 1 72 ? 13.062 0.311 16.031 1 54.25 72 GLY A O 1
ATOM 567 N N . ALA A 1 73 ? 13.125 2.676 16.031 1 48.62 73 ALA A N 1
ATOM 568 C CA . ALA A 1 73 ? 13.5 2.857 17.438 1 48.62 73 ALA A CA 1
ATOM 569 C C . ALA A 1 73 ? 12.594 2.045 18.359 1 48.62 73 ALA A C 1
ATOM 571 O O . ALA A 1 73 ? 11.469 1.693 17.969 1 48.62 73 ALA A O 1
ATOM 572 N N . ASN A 1 74 ? 13.07 1.697 19.406 1 42.5 74 ASN A N 1
ATOM 573 C CA . ASN A 1 74 ? 12.539 1.037 20.594 1 42.5 74 ASN A CA 1
ATOM 574 C C . ASN A 1 74 ? 11.141 1.554 20.938 1 42.5 74 ASN A C 1
ATOM 576 O O . ASN A 1 74 ? 10.977 2.727 21.281 1 42.5 74 ASN A O 1
ATOM 580 N N . PRO A 1 75 ? 10.094 0.767 20.5 1 44.09 75 PRO A N 1
ATOM 581 C CA . PRO A 1 75 ? 8.758 1.127 20.984 1 44.09 75 PRO A CA 1
ATOM 582 C C . PRO A 1 75 ? 8.789 1.769 22.359 1 44.09 75 PRO A C 1
ATOM 584 O O . PRO A 1 75 ? 7.91 2.57 22.703 1 44.09 75 PRO A O 1
ATOM 587 N N . MET A 1 76 ? 9.641 1.288 23.094 1 42.38 76 MET A N 1
ATOM 588 C CA . MET A 1 76 ? 9.68 1.768 24.469 1 42.38 76 MET A CA 1
ATOM 589 C C . MET A 1 76 ? 9.844 3.283 24.516 1 42.38 76 MET A C 1
ATOM 591 O O . MET A 1 76 ? 9.352 3.938 25.438 1 42.38 76 MET A O 1
ATOM 595 N N . LEU A 1 77 ? 10.469 3.771 23.625 1 42.5 77 LEU A N 1
ATOM 596 C CA . LEU A 1 77 ? 10.68 5.215 23.688 1 42.5 77 LEU A CA 1
ATOM 597 C C . LEU A 1 77 ? 9.406 5.969 23.344 1 42.5 77 LEU A C 1
ATOM 599 O O . LEU A 1 77 ? 9.266 7.148 23.672 1 42.5 77 LEU A O 1
ATOM 603 N N . ARG A 1 78 ? 8.57 5.266 22.688 1 47.12 78 ARG A N 1
ATOM 604 C CA . ARG A 1 78 ? 7.289 5.887 22.344 1 47.12 78 ARG A CA 1
ATOM 605 C C . ARG A 1 78 ? 6.449 6.141 23.594 1 47.12 78 ARG A C 1
ATOM 607 O O . ARG A 1 78 ? 5.691 7.109 23.641 1 47.12 78 ARG A O 1
ATOM 614 N N . PHE A 1 79 ? 6.582 5.223 24.5 1 44.5 79 PHE A N 1
ATOM 615 C CA . PHE A 1 79 ? 5.797 5.355 25.734 1 44.5 79 PHE A CA 1
ATOM 616 C C . PHE A 1 79 ? 6.125 6.66 26.438 1 44.5 79 PHE A C 1
ATOM 618 O O . PHE A 1 79 ? 5.305 7.184 27.203 1 44.5 79 PHE A O 1
ATOM 625 N N . LEU A 1 80 ? 7.199 7.172 26.234 1 47.16 80 LEU A N 1
ATOM 626 C CA . LEU A 1 80 ? 7.582 8.312 27.062 1 47.16 80 LEU A CA 1
ATOM 627 C C . LEU A 1 80 ? 7.191 9.625 26.391 1 47.16 80 LEU A C 1
ATOM 629 O O . LEU A 1 80 ? 7.164 10.672 27.047 1 47.16 80 LEU A O 1
ATOM 633 N N . GLU A 1 81 ? 7.043 9.555 25.203 1 52.97 81 GLU A N 1
ATOM 634 C CA . GLU A 1 81 ? 6.75 10.812 24.531 1 52.97 81 GLU A CA 1
ATOM 635 C C . GLU A 1 81 ? 5.254 10.961 24.266 1 52.97 81 GLU A C 1
ATOM 637 O O . GLU A 1 81 ? 4.531 9.969 24.172 1 52.97 81 GLU A O 1
ATOM 642 N N . GLU A 1 82 ? 4.691 12.047 24.688 1 58.19 82 GLU A N 1
ATOM 643 C CA . GLU A 1 82 ? 3.305 12.32 24.344 1 58.19 82 GLU A CA 1
ATOM 644 C C . GLU A 1 82 ? 2.963 11.742 22.969 1 58.19 82 GLU A C 1
ATOM 646 O O . GLU A 1 82 ? 3.732 11.891 22.016 1 58.19 82 GLU A O 1
ATOM 651 N N . PRO A 1 83 ? 1.97 10.992 22.922 1 64.69 83 PRO A N 1
ATOM 652 C CA . PRO A 1 83 ? 1.619 10.336 21.672 1 64.69 83 PRO A CA 1
ATOM 653 C C . PRO A 1 83 ? 1.399 11.32 20.531 1 64.69 83 PRO A C 1
ATOM 655 O O . PRO A 1 83 ? 0.759 12.359 20.719 1 64.69 83 PRO A O 1
ATOM 658 N N . GLU A 1 84 ? 2.176 11.312 19.484 1 74.88 84 GLU A N 1
ATOM 659 C CA . GLU A 1 84 ? 1.913 12.039 18.234 1 74.88 84 GLU A CA 1
ATOM 660 C C . GLU A 1 84 ? 0.61 11.578 17.594 1 74.88 84 GLU A C 1
ATOM 662 O O . GLU A 1 84 ? 0.316 10.383 17.562 1 74.88 84 GLU A O 1
ATOM 667 N N . ARG A 1 85 ? -0.196 12.734 17.375 1 82.31 85 ARG A N 1
ATOM 668 C CA . ARG A 1 85 ? -1.485 12.43 16.766 1 82.31 85 ARG A CA 1
ATOM 669 C C . ARG A 1 85 ? -1.584 13.031 15.359 1 82.31 85 ARG A C 1
ATOM 671 O O . ARG A 1 85 ? -0.997 14.078 15.086 1 82.31 85 ARG A O 1
ATOM 678 N N . ASN A 1 86 ? -2.258 12.32 14.578 1 85.62 86 ASN A N 1
ATOM 679 C CA . ASN A 1 86 ? -2.621 12.852 13.266 1 85.62 86 ASN A CA 1
ATOM 680 C C . ASN A 1 86 ? -3.562 14.047 13.391 1 85.62 86 ASN A C 1
ATOM 682 O O . ASN A 1 86 ? -4.488 14.031 14.203 1 85.62 86 ASN A O 1
ATOM 686 N N . LEU A 1 87 ? -3.309 15.086 12.664 1 80 87 LEU A N 1
ATOM 687 C CA . LEU A 1 87 ? -4.168 16.266 12.664 1 80 87 LEU A CA 1
ATOM 688 C C . LEU A 1 87 ? -5.586 15.898 12.227 1 80 87 LEU A C 1
ATOM 690 O O . LEU A 1 87 ? -6.547 16.578 12.602 1 80 87 LEU A O 1
ATOM 694 N N . CYS A 1 88 ? -5.59 14.836 11.438 1 87.19 88 CYS A N 1
ATOM 695 C CA . CYS A 1 88 ? -6.879 14.336 10.977 1 87.19 88 CYS A CA 1
ATOM 696 C C . CYS A 1 88 ? -7.312 13.117 11.773 1 87.19 88 CYS A C 1
ATOM 698 O O . CYS A 1 88 ? -6.547 12.164 11.93 1 87.19 88 CYS A O 1
ATOM 700 N N . ARG A 1 89 ? -8.531 13.211 12.289 1 88.25 89 ARG A N 1
ATOM 701 C CA . ARG A 1 89 ? -9.055 12.031 12.961 1 88.25 89 ARG A CA 1
ATOM 702 C C . ARG A 1 89 ? -9.242 10.883 11.977 1 88.25 89 ARG A C 1
ATOM 704 O O . ARG A 1 89 ? -9.766 11.078 10.875 1 88.25 89 ARG A O 1
ATOM 711 N N . THR A 1 90 ? -8.773 9.742 12.477 1 91.12 90 THR A N 1
ATOM 712 C CA . THR A 1 90 ? -8.859 8.578 11.602 1 91.12 90 THR A CA 1
ATOM 713 C C . THR A 1 90 ? -9.43 7.383 12.359 1 91.12 90 THR A C 1
ATOM 715 O O . THR A 1 90 ? -9.469 7.375 13.586 1 91.12 90 THR A O 1
ATOM 718 N N . ARG A 1 91 ? -9.938 6.535 11.539 1 92.56 91 ARG A N 1
ATOM 719 C CA . ARG A 1 91 ? -10.352 5.227 12.031 1 92.56 91 ARG A CA 1
ATOM 720 C C . ARG A 1 91 ? -9.68 4.105 11.25 1 92.56 91 ARG A C 1
ATOM 722 O O . ARG A 1 91 ? -9.633 4.141 10.023 1 92.56 91 ARG A O 1
ATOM 729 N N . THR A 1 92 ? -9.172 3.154 12.039 1 93.38 92 THR A N 1
ATOM 730 C CA . THR A 1 92 ? -8.562 1.996 11.398 1 93.38 92 THR A CA 1
ATOM 731 C C . THR A 1 92 ? -9.625 1.056 10.844 1 93.38 92 THR A C 1
ATOM 733 O O . THR A 1 92 ? -10.594 0.729 11.531 1 93.38 92 THR A O 1
ATOM 736 N N . ARG A 1 93 ? -9.484 0.682 9.555 1 93.5 93 ARG A N 1
ATOM 737 C CA . ARG A 1 93 ? -10.375 -0.277 8.914 1 93.5 93 ARG A CA 1
ATOM 738 C C . ARG A 1 93 ? -9.602 -1.479 8.383 1 93.5 93 ARG A C 1
ATOM 740 O O . ARG A 1 93 ? -8.477 -1.334 7.895 1 93.5 93 ARG A O 1
ATOM 747 N N . LYS A 1 94 ? -10.172 -2.6 8.547 1 94.38 94 LYS A N 1
ATOM 748 C CA . LYS A 1 94 ? -9.727 -3.828 7.895 1 94.38 94 LYS A CA 1
ATOM 749 C C . LYS A 1 94 ? -10.852 -4.461 7.082 1 94.38 94 LYS A C 1
ATOM 751 O O . LYS A 1 94 ? -11.922 -4.754 7.617 1 94.38 94 LYS A O 1
ATOM 756 N N . VAL A 1 95 ? -10.555 -4.613 5.816 1 94.69 95 VAL A N 1
ATOM 757 C CA . VAL A 1 95 ? -11.648 -5.09 4.969 1 94.69 95 VAL A CA 1
ATOM 758 C C . VAL A 1 95 ? -11.156 -6.238 4.09 1 94.69 95 VAL A C 1
ATOM 760 O O . VAL A 1 95 ? -9.984 -6.281 3.713 1 94.69 95 VAL A O 1
ATOM 763 N N . TYR A 1 96 ? -12.055 -7.164 3.857 1 95.69 96 TYR A N 1
ATOM 764 C CA . TYR A 1 96 ? -11.914 -8.234 2.879 1 95.69 96 TYR A CA 1
ATOM 765 C C . TYR A 1 96 ? -12.984 -8.133 1.803 1 95.69 96 TYR A C 1
ATOM 767 O O . TYR A 1 96 ? -14.039 -8.766 1.908 1 95.69 96 TYR A O 1
ATOM 775 N N . PRO A 1 97 ? -12.672 -7.367 0.778 1 96.12 97 PRO A N 1
ATOM 776 C CA . PRO A 1 97 ? -13.727 -7.07 -0.19 1 96.12 97 PRO A CA 1
ATOM 777 C C . PRO A 1 97 ? -14.141 -8.297 -1.007 1 96.12 97 PRO A C 1
ATOM 779 O O . PRO A 1 97 ? -13.289 -9.125 -1.352 1 96.12 97 PRO A O 1
ATOM 782 N N . LYS A 1 98 ? -15.391 -8.297 -1.301 1 95.94 98 LYS A N 1
ATOM 783 C CA . LYS A 1 98 ? -15.914 -9.336 -2.186 1 95.94 98 LYS A CA 1
ATOM 784 C C . LYS A 1 98 ? -15.883 -8.883 -3.643 1 95.94 98 LYS A C 1
ATOM 786 O O . LYS A 1 98 ? -15.75 -9.703 -4.551 1 95.94 98 LYS A O 1
ATOM 791 N N . PHE A 1 99 ? -15.984 -7.609 -3.805 1 93.94 99 PHE A N 1
ATOM 792 C CA . PHE A 1 99 ? -15.836 -7.117 -5.168 1 93.94 99 PHE A CA 1
ATOM 793 C C . PHE A 1 99 ? -15.484 -5.637 -5.176 1 93.94 99 PHE A C 1
ATOM 795 O O . PHE A 1 99 ? -15.625 -4.953 -4.16 1 93.94 99 PHE A O 1
ATOM 802 N N . VAL A 1 100 ? -14.961 -5.195 -6.273 1 91.62 100 VAL A N 1
ATOM 803 C CA . VAL A 1 100 ? -14.711 -3.793 -6.586 1 91.62 100 VAL A CA 1
ATOM 804 C C . VAL A 1 100 ? -15.297 -3.453 -7.953 1 91.62 100 VAL A C 1
ATOM 806 O O . VAL A 1 100 ? -15.578 -4.348 -8.758 1 91.62 100 VAL A O 1
ATOM 809 N N . LEU A 1 101 ? -15.516 -2.184 -8.094 1 85.25 101 LEU A N 1
ATOM 810 C CA . LEU A 1 101 ? -16.047 -1.751 -9.383 1 85.25 101 LEU A CA 1
ATOM 811 C C . LEU A 1 101 ? -14.953 -1.173 -10.266 1 85.25 101 LEU A C 1
ATOM 813 O O . LEU A 1 101 ? -14.234 -0.257 -9.852 1 85.25 101 LEU A O 1
ATOM 817 N N . GLY A 1 102 ? -14.883 -1.793 -11.398 1 79.25 102 GLY A N 1
ATOM 818 C CA . GLY A 1 102 ? -13.945 -1.241 -12.375 1 79.25 102 GLY A CA 1
ATOM 819 C C . GLY A 1 102 ? -14.43 0.053 -13 1 79.25 102 GLY A C 1
ATOM 820 O O . GLY A 1 102 ? -15.562 0.479 -12.758 1 79.25 102 GLY A O 1
ATOM 821 N N . ASP A 1 103 ? -13.484 0.655 -13.734 1 74.94 103 ASP A N 1
ATOM 822 C CA . ASP A 1 103 ? -13.836 1.873 -14.461 1 74.94 103 ASP A CA 1
ATOM 823 C C . ASP A 1 103 ? -14.984 1.619 -15.438 1 74.94 103 ASP A C 1
ATOM 825 O O . ASP A 1 103 ? -15.75 2.531 -15.75 1 74.94 103 ASP A O 1
ATOM 829 N N . ASP A 1 104 ? -15.055 0.438 -15.891 1 76.12 104 ASP A N 1
ATOM 830 C CA . ASP A 1 104 ? -16.109 0.024 -16.812 1 76.12 104 ASP A CA 1
ATOM 831 C C . ASP A 1 104 ? -17.406 -0.275 -16.062 1 76.12 104 ASP A C 1
ATOM 833 O O . ASP A 1 104 ? -18.391 -0.729 -16.656 1 76.12 104 ASP A O 1
ATOM 837 N N . MET A 1 105 ? -17.422 -0.042 -14.758 1 79.75 105 MET A N 1
ATOM 838 C CA . MET A 1 105 ? -18.562 -0.236 -13.875 1 79.75 105 MET A CA 1
ATOM 839 C C . MET A 1 105 ? -18.922 -1.714 -13.773 1 79.75 105 MET A C 1
ATOM 841 O O . MET A 1 105 ? -20.016 -2.059 -13.328 1 79.75 105 MET A O 1
ATOM 845 N N . GLU A 1 106 ? -18.031 -2.492 -14.25 1 83.19 106 GLU A N 1
ATOM 846 C CA . GLU A 1 106 ? -18.219 -3.926 -14.062 1 83.19 106 GLU A CA 1
ATOM 847 C C . GLU A 1 106 ? -17.609 -4.391 -12.734 1 83.19 106 GLU A C 1
ATOM 849 O O . GLU A 1 106 ? -16.547 -3.922 -12.336 1 83.19 106 GLU A O 1
ATOM 854 N N . LYS A 1 107 ? -18.297 -5.348 -12.266 1 87.56 107 LYS A N 1
ATOM 855 C CA . LYS A 1 107 ? -17.812 -5.898 -11 1 87.56 107 LYS A CA 1
ATOM 856 C C . LYS A 1 107 ? -16.641 -6.848 -11.227 1 87.56 107 LYS A C 1
ATOM 858 O O . LYS A 1 107 ? -16.688 -7.684 -12.133 1 87.56 107 LYS A O 1
ATOM 863 N N . ARG A 1 108 ? -15.695 -6.617 -10.5 1 91.75 108 ARG A N 1
ATOM 864 C CA . ARG A 1 108 ? -14.594 -7.57 -10.359 1 91.75 108 ARG A CA 1
ATOM 865 C C . ARG A 1 108 ? -14.641 -8.25 -8.992 1 91.75 108 ARG A C 1
ATOM 867 O O . ARG A 1 108 ? -14.469 -7.598 -7.961 1 91.75 108 ARG A O 1
ATOM 874 N N . TYR A 1 109 ? -14.875 -9.555 -9.086 1 95.69 109 TYR A N 1
ATOM 875 C CA . TYR A 1 109 ? -15.031 -10.281 -7.832 1 95.69 109 TYR A CA 1
ATOM 876 C C . TYR A 1 109 ? -13.672 -10.609 -7.215 1 95.69 109 TYR A C 1
ATOM 878 O O . TYR A 1 109 ? -12.914 -11.414 -7.762 1 95.69 109 TYR A O 1
ATOM 886 N N . VAL A 1 110 ? -13.406 -9.992 -6.086 1 96.31 110 VAL A N 1
ATOM 887 C CA . VAL A 1 110 ? -12.133 -10.195 -5.398 1 96.31 110 VAL A CA 1
ATOM 888 C C . VAL A 1 110 ? -12.102 -11.586 -4.766 1 96.31 110 VAL A C 1
ATOM 890 O O . VAL A 1 110 ? -13.055 -11.984 -4.094 1 96.31 110 VAL A O 1
ATOM 893 N N . VAL A 1 111 ? -11.047 -12.289 -4.98 1 95.69 111 VAL A N 1
ATOM 894 C CA . VAL A 1 111 ? -10.93 -13.633 -4.426 1 95.69 111 VAL A CA 1
ATOM 895 C C . VAL A 1 111 ? -10.719 -13.547 -2.916 1 95.69 111 VAL A C 1
ATOM 897 O O . VAL A 1 111 ? -9.594 -13.375 -2.449 1 95.69 111 VAL A O 1
ATOM 900 N N . ASN A 1 112 ? -11.773 -13.656 -2.221 1 95.88 112 ASN A N 1
ATOM 901 C CA . ASN A 1 112 ? -11.789 -13.711 -0.763 1 95.88 112 ASN A CA 1
ATOM 902 C C . ASN A 1 112 ? -12.68 -14.836 -0.249 1 95.88 112 ASN A C 1
ATOM 904 O O . ASN A 1 112 ? -13.898 -14.695 -0.203 1 95.88 112 ASN A O 1
ATOM 908 N N . LEU A 1 113 ? -12.062 -15.836 0.006 1 93.62 113 LEU A N 1
ATOM 909 C CA . LEU A 1 113 ? -12.711 -17.031 0.533 1 93.62 113 LEU A CA 1
ATOM 910 C C . LEU A 1 113 ? -12.203 -17.359 1.933 1 93.62 113 LEU A C 1
ATOM 912 O O . LEU A 1 113 ? -11.352 -16.641 2.467 1 93.62 113 LEU A O 1
ATOM 916 N N . LYS A 1 114 ? -12.719 -18.344 2.514 1 88.38 114 LYS A N 1
ATOM 917 C CA . LYS A 1 114 ? -12.305 -18.75 3.852 1 88.38 114 LYS A CA 1
ATOM 918 C C . LYS A 1 114 ? -10.82 -19.109 3.883 1 88.38 114 LYS A C 1
ATOM 920 O O . LYS A 1 114 ? -10.094 -18.703 4.789 1 88.38 114 LYS A O 1
ATOM 925 N N . LYS A 1 115 ? -10.312 -19.766 2.863 1 86.75 115 LYS A N 1
ATOM 926 C CA . LYS A 1 115 ? -8.938 -20.25 2.844 1 86.75 115 LYS A CA 1
ATOM 927 C C . LYS A 1 115 ? -8.047 -19.375 1.979 1 86.75 115 LYS A C 1
ATOM 929 O O . LYS A 1 115 ? -6.887 -19.703 1.726 1 86.75 115 LYS A O 1
ATOM 934 N N . PHE A 1 116 ? -8.609 -18.422 1.434 1 93 116 PHE A N 1
ATOM 935 C CA . PHE A 1 116 ? -7.867 -17.484 0.597 1 93 116 PHE A CA 1
ATOM 936 C C . PHE A 1 116 ? -8.344 -16.047 0.828 1 93 116 PHE A C 1
ATOM 938 O O . PHE A 1 116 ? -9.43 -15.672 0.382 1 93 116 PHE A O 1
ATOM 945 N N . ARG A 1 117 ? -7.426 -15.305 1.407 1 93.25 117 ARG A N 1
ATOM 946 C CA . ARG A 1 117 ? -7.855 -13.961 1.804 1 93.25 117 ARG A CA 1
ATOM 947 C C . ARG A 1 117 ? -6.988 -12.898 1.146 1 93.25 117 ARG A C 1
ATOM 949 O O . ARG A 1 117 ? -5.781 -13.086 0.976 1 93.25 117 ARG A O 1
ATOM 956 N N . GLN A 1 118 ? -7.621 -11.875 0.788 1 95.12 118 GLN A N 1
ATOM 957 C CA . GLN A 1 118 ? -6.992 -10.633 0.35 1 95.12 118 GLN A CA 1
ATOM 958 C C . GLN A 1 118 ? -7.539 -9.438 1.119 1 95.12 118 GLN A C 1
ATOM 960 O O . GLN A 1 118 ? -8.555 -8.852 0.727 1 95.12 118 GLN A O 1
ATOM 965 N N . GLY A 1 119 ? -6.793 -9.109 2.178 1 95.38 119 GLY A N 1
ATOM 966 C CA . GLY A 1 119 ? -7.262 -8.055 3.064 1 95.38 119 GLY A CA 1
ATOM 967 C C . GLY A 1 119 ? -6.496 -6.754 2.9 1 95.38 119 GLY A C 1
ATOM 968 O O . GLY A 1 119 ? -5.348 -6.754 2.451 1 95.38 119 GLY A O 1
ATOM 969 N N . ILE A 1 120 ? -7.164 -5.703 3.248 1 95.5 120 ILE A N 1
ATOM 970 C CA . ILE A 1 120 ? -6.566 -4.371 3.266 1 95.5 120 ILE A CA 1
ATOM 971 C C . ILE A 1 120 ? -6.836 -3.701 4.609 1 95.5 120 ILE A C 1
ATOM 973 O O . ILE A 1 120 ? -7.977 -3.688 5.086 1 95.5 120 ILE A O 1
ATOM 977 N N . GLU A 1 121 ? -5.836 -3.205 5.145 1 96.19 121 GLU A N 1
ATOM 978 C CA . GLU A 1 121 ? -5.934 -2.379 6.344 1 96.19 121 GLU A CA 1
ATOM 979 C C . GLU A 1 121 ? -5.5 -0.942 6.062 1 96.19 121 GLU A C 1
ATOM 981 O O . GLU A 1 121 ? -4.473 -0.713 5.418 1 96.19 121 GLU A O 1
ATOM 986 N N . PHE A 1 122 ? -6.305 -0.038 6.535 1 93.88 122 PHE A N 1
ATOM 987 C CA . PHE A 1 122 ? -6 1.355 6.23 1 93.88 122 PHE A CA 1
ATOM 988 C C . PHE A 1 122 ? -6.602 2.283 7.277 1 93.88 122 PHE A C 1
ATOM 990 O O . PHE A 1 122 ? -7.379 1.846 8.133 1 93.88 122 PHE A O 1
ATOM 997 N N . GLU A 1 123 ? -6.152 3.547 7.227 1 93.38 123 GLU A N 1
ATOM 998 C CA . GLU A 1 123 ? -6.703 4.613 8.062 1 93.38 123 GLU A CA 1
ATOM 999 C C . GLU A 1 123 ? -7.703 5.461 7.281 1 93.38 123 GLU A C 1
ATOM 1001 O O . GLU A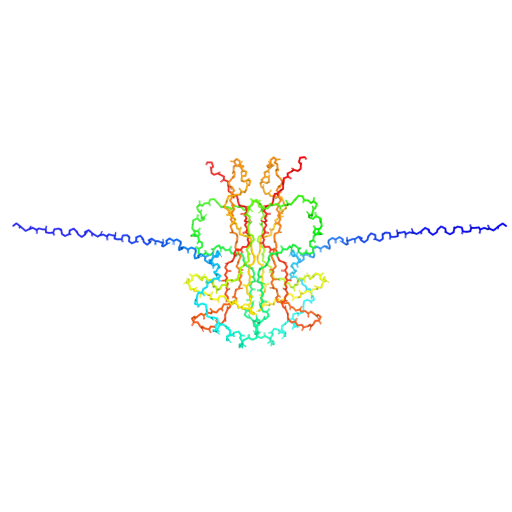 1 123 ? -7.336 6.137 6.316 1 93.38 123 GLU A O 1
ATOM 1006 N N . GLN A 1 124 ? -8.891 5.414 7.695 1 93.5 124 GLN A N 1
ATOM 1007 C CA . GLN A 1 124 ? -9.953 6.164 7.031 1 93.5 124 GLN A CA 1
ATOM 1008 C C . GLN A 1 124 ? -10.172 7.516 7.699 1 93.5 124 GLN A C 1
ATOM 1010 O O . GLN A 1 124 ? -10.234 7.605 8.93 1 93.5 124 GLN A O 1
ATOM 1015 N N . CYS A 1 125 ? -10.281 8.508 6.84 1 92.69 125 CYS A N 1
ATOM 1016 C CA . CYS A 1 125 ? -10.633 9.812 7.383 1 92.69 125 CYS A CA 1
ATOM 1017 C C . CYS A 1 125 ? -12.023 9.789 8 1 92.69 125 CYS A C 1
ATOM 1019 O O . CYS A 1 125 ? -12.977 9.32 7.383 1 92.69 125 CYS A O 1
ATOM 1021 N N . VAL A 1 126 ? -12.109 10.344 9.18 1 91.12 126 VAL A N 1
ATOM 1022 C CA . VAL A 1 126 ? -13.398 10.414 9.859 1 91.12 126 VAL A CA 1
ATOM 1023 C C . VAL A 1 126 ? -14.164 11.641 9.375 1 91.12 126 VAL A C 1
ATOM 1025 O O . VAL A 1 126 ? -15.398 11.617 9.281 1 91.12 126 VAL A O 1
ATOM 1028 N N . SER A 1 127 ? -13.383 12.703 9.109 1 88.69 127 SER A N 1
ATOM 1029 C CA . SER A 1 127 ? -13.961 13.969 8.664 1 88.69 127 SER A CA 1
ATOM 1030 C C . SER A 1 127 ? -13 14.719 7.742 1 88.69 127 SER A C 1
ATOM 1032 O O . SER A 1 127 ? -11.805 14.43 7.723 1 88.69 127 SER A O 1
ATOM 1034 N N . GLU A 1 128 ? -13.57 15.656 7.035 1 87.62 128 GLU A N 1
ATOM 1035 C CA . GLU A 1 128 ? -12.734 16.5 6.176 1 87.62 128 GLU A CA 1
ATOM 1036 C C . GLU A 1 128 ? -12.109 17.641 6.965 1 87.62 128 GLU A C 1
ATOM 1038 O O . GLU A 1 128 ? -11.188 18.297 6.488 1 87.62 128 GLU A O 1
ATOM 1043 N N . THR A 1 129 ? -12.609 17.906 8.148 1 81.5 129 THR A N 1
ATOM 1044 C CA . THR A 1 129 ? -12.141 19.016 8.969 1 81.5 129 THR A CA 1
ATOM 1045 C C . THR A 1 129 ? -11.109 18.547 9.992 1 81.5 129 THR A C 1
ATOM 1047 O O . THR A 1 129 ? -11.391 17.625 10.781 1 81.5 129 THR A O 1
ATOM 1050 N N . PRO A 1 130 ? -9.961 19.109 9.922 1 79.12 130 PRO A N 1
ATOM 1051 C CA . PRO A 1 130 ? -8.969 18.719 10.922 1 79.12 130 PRO A CA 1
ATOM 1052 C C . PRO A 1 130 ? -9.367 19.109 12.344 1 79.12 130 PRO A C 1
ATOM 1054 O O . PRO A 1 130 ? -10.133 20.062 12.523 1 79.12 130 PRO A O 1
ATOM 1057 N N . GLU A 1 131 ? -8.922 18.312 13.32 1 71.75 131 GLU A N 1
ATOM 1058 C CA . GLU A 1 131 ? -9.242 18.547 14.719 1 71.75 131 GLU A CA 1
ATOM 1059 C C . GLU A 1 131 ? -8.758 19.922 15.172 1 71.75 131 GLU A C 1
ATOM 1061 O O . GLU A 1 131 ? -9.406 20.578 15.977 1 71.75 131 GLU A O 1
ATOM 1066 N N . TYR A 1 132 ? -7.57 20.328 14.711 1 63.88 132 TYR A N 1
ATOM 1067 C CA . TYR A 1 132 ? -7.09 21.641 15.164 1 63.88 132 TYR A CA 1
ATOM 1068 C C . TYR A 1 132 ? -7.039 22.625 14.016 1 63.88 132 TYR A C 1
ATOM 1070 O O . TYR A 1 132 ? -6.062 23.375 13.867 1 63.88 132 TYR A O 1
ATOM 1078 N N . ALA A 1 133 ? -7.961 22.422 13.148 1 55.88 133 ALA A N 1
ATOM 1079 C CA . ALA A 1 133 ? -8.016 23.375 12.047 1 55.88 133 ALA A CA 1
ATOM 1080 C C . ALA A 1 133 ? -7.77 24.812 12.539 1 55.88 133 ALA A C 1
ATOM 1082 O O . ALA A 1 133 ? -8.562 25.344 13.305 1 55.88 133 ALA A O 1
ATOM 1083 N N . THR A 1 134 ? -6.543 24.922 12.922 1 50.88 134 THR A N 1
ATOM 1084 C CA . THR A 1 134 ? -6.184 26.281 13.312 1 50.88 134 THR A CA 1
ATOM 1085 C C . THR A 1 134 ? -6.48 27.266 12.188 1 50.88 134 THR A C 1
ATOM 1087 O O . THR A 1 134 ? -6.293 26.953 11.016 1 50.88 134 THR A O 1
ATOM 1090 N N . GLU A 1 135 ? -7.402 28.047 12.594 1 52.94 135 GLU A N 1
ATOM 1091 C CA . GLU A 1 135 ? -7.59 29.266 11.797 1 52.94 135 GLU A CA 1
ATOM 1092 C C . GLU A 1 135 ? -6.25 29.891 11.43 1 52.94 135 GLU A C 1
ATOM 1094 O O . GLU A 1 135 ? -5.723 30.719 12.18 1 52.94 135 GLU A O 1
ATOM 1099 N N . LEU A 1 136 ? -5.316 29.047 11.016 1 53.5 136 LEU A N 1
ATOM 1100 C CA . LEU A 1 136 ? -4.207 29.875 10.539 1 53.5 136 LEU A CA 1
ATOM 1101 C C . LEU A 1 136 ? -4.691 30.906 9.531 1 53.5 136 LEU A C 1
ATOM 1103 O O . LEU A 1 136 ? -5.582 30.625 8.727 1 53.5 136 LEU A O 1
ATOM 1107 N N . MET A 1 137 ? -4.527 32.125 9.922 1 59.62 137 MET A N 1
ATOM 1108 C CA . MET A 1 137 ? -5.023 33.344 9.266 1 59.62 137 MET A CA 1
ATOM 1109 C C . MET A 1 137 ? -5.09 33.156 7.75 1 59.62 137 MET A C 1
ATOM 1111 O O . MET A 1 137 ? -6.066 33.531 7.113 1 59.62 137 MET A O 1
ATOM 1115 N N . ASN A 1 138 ? -4.047 32.438 7.117 1 68.44 138 ASN A N 1
ATOM 1116 C CA . ASN A 1 138 ? -3.998 32.531 5.664 1 68.44 138 ASN A CA 1
ATOM 1117 C C . ASN A 1 138 ? -4.035 31.156 5 1 68.44 138 ASN A C 1
ATOM 1119 O O . ASN A 1 138 ? -3.711 31.031 3.816 1 68.44 138 ASN A O 1
ATOM 1123 N N . ILE A 1 139 ? -4.453 30.141 5.906 1 72.69 139 ILE A N 1
ATOM 1124 C CA . ILE A 1 139 ? -4.484 28.859 5.215 1 72.69 139 ILE A CA 1
ATOM 1125 C C . ILE A 1 139 ? -5.75 28.094 5.594 1 72.69 139 ILE A C 1
ATOM 1127 O O . ILE A 1 139 ? -6.246 28.219 6.715 1 72.69 139 ILE A O 1
ATOM 1131 N N . GLU A 1 140 ? -6.297 27.453 4.656 1 78.06 140 GLU A N 1
ATOM 1132 C CA . GLU A 1 140 ? -7.387 26.5 4.852 1 78.06 140 GLU A CA 1
ATOM 1133 C C . GLU A 1 140 ? -6.879 25.062 4.828 1 78.06 140 GLU A C 1
ATOM 1135 O O . GLU A 1 140 ? -6.117 24.688 3.938 1 78.06 140 GLU A O 1
ATOM 1140 N N . THR A 1 141 ? -7.191 24.359 5.91 1 79.94 141 THR A N 1
ATOM 1141 C CA . THR A 1 141 ? -6.746 22.969 5.988 1 79.94 141 THR A CA 1
ATOM 1142 C C . THR A 1 141 ? -7.91 22.016 5.754 1 79.94 141 THR A C 1
ATOM 1144 O O . THR A 1 141 ? -9.055 22.328 6.07 1 79.94 141 THR A O 1
ATOM 1147 N N . LYS A 1 142 ? -7.609 20.891 5.148 1 84.88 142 LYS A N 1
ATOM 1148 C CA . LYS A 1 142 ? -8.602 19.844 4.871 1 84.88 142 LYS A CA 1
ATOM 1149 C C . LYS A 1 142 ? -7.988 18.453 5.016 1 84.88 142 LYS A C 1
ATOM 1151 O O . LYS A 1 142 ? -6.832 18.234 4.652 1 84.88 142 LYS A O 1
ATOM 1156 N N . CYS A 1 143 ? -8.773 17.578 5.52 1 89 143 CYS A N 1
ATOM 1157 C CA . CYS A 1 143 ? -8.359 16.172 5.57 1 89 143 CYS A CA 1
ATOM 1158 C C . CYS A 1 143 ? -8.797 15.438 4.312 1 89 143 CYS A C 1
ATOM 1160 O O . CYS A 1 143 ? -9.984 15.438 3.963 1 89 143 CYS A O 1
ATOM 1162 N N . VAL A 1 144 ? -7.855 14.82 3.666 1 90 144 VAL A N 1
ATOM 1163 C CA . VAL A 1 144 ? -8.117 14.188 2.375 1 90 144 VAL A CA 1
ATOM 1164 C C . VAL A 1 144 ? -7.676 12.727 2.416 1 90 144 VAL A C 1
ATOM 1166 O O . VAL A 1 144 ? -6.535 12.422 2.783 1 90 144 VAL A O 1
ATOM 1169 N N . GLN A 1 145 ? -8.625 11.867 1.975 1 91.56 145 GLN A N 1
ATOM 1170 C CA . GLN A 1 145 ? -8.297 10.445 1.893 1 91.56 145 GLN A CA 1
ATOM 1171 C C . GLN A 1 145 ? -7.305 10.172 0.77 1 91.56 145 GLN A C 1
ATOM 1173 O O . GLN A 1 145 ? -7.5 10.617 -0.363 1 91.56 145 GLN A O 1
ATOM 1178 N N . GLN A 1 146 ? -6.23 9.523 1.165 1 91.19 146 GLN A N 1
ATOM 1179 C CA . GLN A 1 146 ? -5.238 9.141 0.167 1 91.19 146 GLN A CA 1
ATOM 1180 C C . GLN A 1 146 ? -5.473 7.719 -0.324 1 91.19 146 GLN A C 1
ATOM 1182 O O . GLN A 1 146 ? -5.977 6.875 0.421 1 91.19 146 GLN A O 1
ATOM 1187 N N . TYR A 1 147 ? -5.055 7.496 -1.586 1 92.69 147 TYR A N 1
ATOM 1188 C CA . TYR A 1 147 ? -5.25 6.195 -2.211 1 92.69 147 TYR A CA 1
ATOM 1189 C C . TYR A 1 147 ? -3.955 5.688 -2.832 1 92.69 147 TYR A C 1
ATOM 1191 O O . TYR A 1 147 ? -3.117 6.48 -3.27 1 92.69 147 TYR A O 1
ATOM 1199 N N . THR A 1 148 ? -3.869 4.406 -2.822 1 92.81 148 THR A N 1
ATOM 1200 C CA . THR A 1 148 ? -2.787 3.701 -3.502 1 92.81 148 THR A CA 1
ATOM 1201 C C . THR A 1 148 ? -3.34 2.594 -4.395 1 92.81 148 THR A C 1
ATOM 1203 O O . THR A 1 148 ? -4.305 1.918 -4.027 1 92.81 148 THR A O 1
ATOM 1206 N N . VAL A 1 149 ? -2.717 2.504 -5.523 1 93.69 149 VAL A N 1
ATOM 1207 C CA . VAL A 1 149 ? -3.127 1.438 -6.434 1 93.69 149 VAL A CA 1
ATOM 1208 C C . VAL A 1 149 ? -2.4 0.144 -6.07 1 93.69 149 VAL A C 1
ATOM 1210 O O . VAL A 1 149 ? -1.173 0.126 -5.957 1 93.69 149 VAL A O 1
ATOM 1213 N N . ILE A 1 150 ? -3.188 -0.872 -5.914 1 94.19 150 ILE A N 1
ATOM 1214 C CA . ILE A 1 150 ? -2.648 -2.203 -5.656 1 94.19 150 ILE A CA 1
ATOM 1215 C C . ILE A 1 150 ? -3.229 -3.197 -6.66 1 94.19 150 ILE A C 1
ATOM 1217 O O . ILE A 1 150 ? -3.973 -2.812 -7.566 1 94.19 150 ILE A O 1
ATOM 1221 N N . ARG A 1 151 ? -2.826 -4.469 -6.465 1 91.25 151 ARG A N 1
ATOM 1222 C CA . ARG A 1 151 ? -3.363 -5.516 -7.328 1 91.25 151 ARG A CA 1
ATOM 1223 C C . ARG A 1 151 ? -4.168 -6.531 -6.523 1 91.25 151 ARG A C 1
ATOM 1225 O O . ARG A 1 151 ? -3.734 -6.973 -5.457 1 91.25 151 ARG A O 1
ATOM 1232 N N . PHE A 1 152 ? -5.305 -6.809 -7.059 1 93.56 152 PHE A N 1
ATOM 1233 C CA . PHE A 1 152 ? -6.152 -7.871 -6.531 1 93.56 152 PHE A CA 1
ATOM 1234 C C . PHE A 1 152 ? -6.188 -9.055 -7.488 1 93.56 152 PHE A C 1
ATOM 1236 O O . PHE A 1 152 ? -6.211 -8.875 -8.711 1 93.5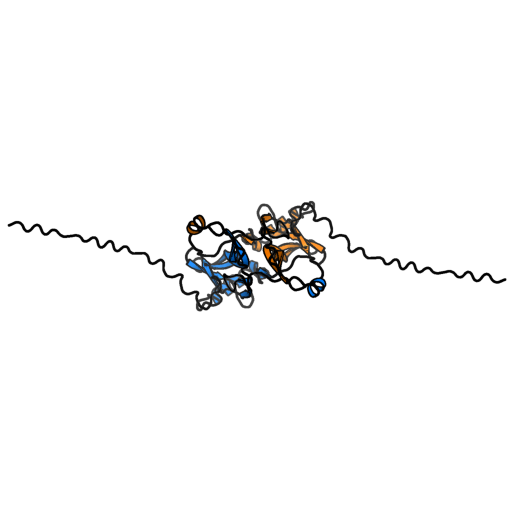6 152 PHE A O 1
ATOM 1243 N N . LEU A 1 153 ? -6.129 -10.227 -6.891 1 92.94 153 LEU A N 1
ATOM 1244 C CA . LEU A 1 153 ? -6.598 -11.375 -7.656 1 92.94 153 LEU A CA 1
ATOM 1245 C C . LEU A 1 153 ? -8.117 -11.398 -7.723 1 92.94 153 LEU A C 1
ATOM 1247 O O . LEU A 1 153 ? -8.789 -11.375 -6.691 1 92.94 153 LEU A O 1
ATOM 1251 N N . VAL A 1 154 ? -8.641 -11.406 -8.906 1 94.06 154 VAL A N 1
ATOM 1252 C CA . VAL A 1 154 ? -10.086 -11.305 -9.078 1 94.06 154 VAL A CA 1
ATOM 1253 C C . VAL A 1 154 ? -10.578 -12.406 -10.016 1 94.06 154 VAL A C 1
ATOM 1255 O O . VAL A 1 154 ? -9.805 -12.945 -10.812 1 94.06 154 VAL A O 1
ATOM 1258 N N . TYR A 1 155 ? -11.852 -12.766 -9.812 1 94.06 155 TYR A N 1
ATOM 1259 C CA . TYR A 1 155 ? -12.586 -13.586 -10.766 1 94.06 155 TYR A CA 1
ATOM 1260 C C . TYR A 1 155 ? -13.375 -12.711 -11.742 1 94.06 155 TYR A C 1
ATOM 1262 O O . TYR A 1 155 ? -14.219 -11.914 -11.328 1 94.06 155 TYR A O 1
ATOM 1270 N N . ASN A 1 156 ? -12.977 -12.883 -12.93 1 88.94 156 ASN A N 1
ATOM 1271 C CA . ASN A 1 156 ? -13.688 -12.18 -13.992 1 88.94 156 ASN A CA 1
ATOM 1272 C C . ASN A 1 156 ? -14.859 -13 -14.516 1 88.94 156 ASN A C 1
ATOM 1274 O O . ASN A 1 156 ? -14.664 -14.031 -15.164 1 88.94 156 ASN A O 1
ATOM 1278 N N . GLY A 1 157 ? -16 -12.461 -14.352 1 86.56 157 GLY A N 1
ATOM 1279 C CA . GLY A 1 157 ? -17.203 -13.18 -14.758 1 86.56 157 GLY A CA 1
ATOM 1280 C C . GLY A 1 157 ? -17.328 -13.312 -16.266 1 86.56 157 GLY A C 1
ATOM 1281 O O . GLY A 1 157 ? -17.922 -14.273 -16.75 1 86.56 157 GLY A O 1
ATOM 1282 N N . ALA A 1 158 ? -16.875 -12.367 -16.969 1 84.75 158 ALA A N 1
ATOM 1283 C CA . ALA A 1 158 ? -16.969 -12.398 -18.422 1 84.75 158 ALA A CA 1
ATOM 1284 C C . ALA A 1 158 ? -16.062 -13.477 -19 1 84.75 158 ALA A C 1
ATOM 1286 O O . ALA A 1 158 ? -16.469 -14.234 -19.891 1 84.75 158 ALA A O 1
ATOM 1287 N N . THR A 1 159 ? -14.898 -13.609 -18.547 1 86.94 159 THR A N 1
ATOM 1288 C CA . THR A 1 159 ? -13.938 -14.578 -19.062 1 86.94 159 THR A CA 1
ATOM 1289 C C . THR A 1 159 ? -13.945 -15.859 -18.234 1 86.94 159 THR A C 1
ATOM 1291 O O . THR A 1 159 ? -13.414 -16.891 -18.656 1 86.94 159 THR A O 1
ATOM 1294 N N . GLU A 1 160 ? -14.562 -15.797 -17.078 1 89.81 160 GLU A N 1
ATOM 1295 C CA . GLU A 1 160 ? -14.602 -16.891 -16.125 1 89.81 160 GLU A CA 1
ATOM 1296 C C . GLU A 1 160 ? -13.195 -17.344 -15.734 1 89.81 160 GLU A C 1
ATOM 1298 O O . GLU A 1 160 ? -12.922 -18.547 -15.648 1 89.81 160 GLU A O 1
ATOM 1303 N N . GLU A 1 161 ? -12.25 -16.375 -15.609 1 89.75 161 GLU A N 1
ATOM 1304 C CA . GLU A 1 161 ? -10.867 -16.641 -15.227 1 89.75 161 GLU A CA 1
ATOM 1305 C C . GLU A 1 161 ? -10.445 -15.781 -14.039 1 89.75 161 GLU A C 1
ATOM 1307 O O . GLU A 1 161 ? -11.086 -14.758 -13.75 1 89.75 161 GLU A O 1
ATOM 1312 N N . LEU A 1 162 ? -9.445 -16.328 -13.398 1 90.69 162 LEU A N 1
ATOM 1313 C CA . LEU A 1 162 ? -8.781 -15.516 -12.391 1 90.69 162 LEU A CA 1
ATOM 1314 C C . LEU A 1 162 ? -7.723 -14.625 -13.023 1 90.69 162 LEU A C 1
ATOM 1316 O O . LEU A 1 162 ? -6.988 -15.062 -13.914 1 90.69 162 LEU A O 1
ATOM 1320 N N . GLU A 1 163 ? -7.719 -13.43 -12.609 1 88.81 163 GLU A N 1
ATOM 1321 C CA . GLU A 1 163 ? -6.742 -12.469 -13.125 1 88.81 163 GLU A CA 1
ATOM 1322 C C . GLU A 1 163 ? -6.414 -11.406 -12.086 1 88.81 163 GLU A C 1
ATOM 1324 O O . GLU A 1 163 ? -7.211 -11.141 -11.18 1 88.81 163 GLU A O 1
ATOM 1329 N N . TYR A 1 164 ? -5.328 -10.836 -12.328 1 88.88 164 TYR A N 1
ATOM 1330 C CA . TYR A 1 164 ? -4.973 -9.703 -11.477 1 88.88 164 TYR A CA 1
ATOM 1331 C C . TYR A 1 164 ? -5.5 -8.398 -12.055 1 88.88 164 TYR A C 1
ATOM 1333 O O . TYR A 1 164 ? -5.461 -8.195 -13.273 1 88.88 164 TYR A O 1
ATOM 1341 N N . THR A 1 165 ? -5.977 -7.609 -11.141 1 89.38 165 THR A N 1
ATOM 1342 C CA . THR A 1 165 ? -6.426 -6.285 -11.555 1 89.38 165 THR A CA 1
ATOM 1343 C C . THR A 1 165 ? -5.895 -5.215 -10.609 1 89.38 165 THR A C 1
ATOM 1345 O O . THR A 1 165 ? -5.785 -5.441 -9.398 1 89.38 165 THR A O 1
ATOM 1348 N N . GLU A 1 166 ? -5.582 -4.113 -11.219 1 90.69 166 GLU A N 1
ATOM 1349 C CA . GLU A 1 166 ? -5.164 -2.967 -10.422 1 90.69 166 GLU A CA 1
ATOM 1350 C C . GLU A 1 166 ? -6.363 -2.154 -9.953 1 90.69 166 GLU A C 1
ATOM 1352 O O . GLU A 1 166 ? -7.309 -1.929 -10.711 1 90.69 166 GLU A O 1
ATOM 1357 N N . TYR A 1 167 ? -6.297 -1.758 -8.742 1 92.31 167 TYR A N 1
ATOM 1358 C CA . TYR A 1 167 ? -7.387 -0.976 -8.172 1 92.31 167 TYR A CA 1
ATOM 1359 C C . TYR A 1 167 ? -6.883 -0.052 -7.074 1 92.31 167 TYR A C 1
ATOM 1361 O O . TYR A 1 167 ? -6.055 -0.452 -6.25 1 92.31 167 TYR A O 1
ATOM 1369 N N . PRO A 1 168 ? -7.426 1.186 -7.055 1 93.56 168 PRO A N 1
ATOM 1370 C CA . PRO A 1 168 ? -7.066 2.084 -5.957 1 93.56 168 PRO A CA 1
ATOM 1371 C C . PRO A 1 168 ? -7.762 1.72 -4.645 1 93.56 168 PRO A C 1
ATOM 1373 O O . PRO A 1 168 ? -8.953 1.414 -4.641 1 93.56 168 PRO A O 1
ATOM 1376 N N . VAL A 1 169 ? -7.008 1.724 -3.584 1 94.25 169 VAL A N 1
ATOM 1377 C CA . VAL A 1 169 ? -7.566 1.47 -2.26 1 94.25 169 VAL A CA 1
ATOM 1378 C C . VAL A 1 169 ? -7.172 2.598 -1.31 1 94.25 169 VAL A C 1
ATOM 1380 O O . VAL A 1 169 ? -6.117 3.221 -1.476 1 94.25 169 VAL A O 1
ATOM 1383 N N . PRO A 1 170 ? -8.008 2.895 -0.348 1 93.19 170 PRO A N 1
ATOM 1384 C CA . PRO A 1 170 ? -7.637 3.92 0.629 1 93.19 170 PRO A CA 1
ATOM 1385 C C . PRO A 1 170 ? -6.469 3.492 1.516 1 93.19 170 PRO A C 1
ATOM 1387 O O . PRO A 1 170 ? -6.332 2.307 1.833 1 93.19 170 PRO A O 1
ATOM 1390 N N . THR A 1 171 ? -5.648 4.43 1.905 1 93.19 171 THR A N 1
ATOM 1391 C CA . THR A 1 171 ? -4.508 4.082 2.744 1 93.19 171 THR A CA 1
ATOM 1392 C C . THR A 1 171 ? -4.449 4.973 3.98 1 93.19 171 THR A C 1
ATOM 1394 O O . THR A 1 171 ? -4.406 4.48 5.109 1 93.19 171 THR A O 1
ATOM 1397 N N . THR A 1 172 ? -4.426 6.266 3.754 1 91.88 172 THR A N 1
ATOM 1398 C CA . THR A 1 172 ? -4.234 7.164 4.887 1 91.88 172 THR A CA 1
ATOM 1399 C C . THR A 1 172 ? -5.047 8.445 4.707 1 91.88 172 THR A C 1
ATOM 1401 O O . THR A 1 172 ? -5.602 8.688 3.635 1 91.88 172 THR A O 1
ATOM 1404 N N . CYS A 1 173 ? -5.113 9.172 5.805 1 91.62 173 CYS A N 1
ATOM 1405 C CA . CYS A 1 173 ? -5.77 10.477 5.816 1 91.62 173 CYS A CA 1
ATOM 1406 C C . CYS A 1 173 ? -4.758 11.602 6.016 1 91.62 173 CYS A C 1
ATOM 1408 O O . CYS A 1 173 ? -4.098 11.664 7.055 1 91.62 173 CYS A O 1
ATOM 1410 N N . LEU A 1 174 ? -4.688 12.469 5.012 1 89.75 174 LEU A N 1
ATOM 1411 C CA . LEU A 1 174 ? -3.672 13.516 5.023 1 89.75 174 LEU A CA 1
ATOM 1412 C C . LEU A 1 174 ? -4.301 14.883 5.27 1 89.75 174 LEU A C 1
ATOM 1414 O O . LEU A 1 174 ? -5.383 15.172 4.75 1 89.75 174 LEU A O 1
ATOM 1418 N N . CYS A 1 175 ? -3.541 15.633 6.055 1 84 175 CYS A N 1
ATOM 1419 C CA . CYS A 1 175 ? -3.938 17.031 6.234 1 84 175 CYS A CA 1
ATOM 1420 C C . CYS A 1 175 ? -3.34 17.906 5.141 1 84 175 CYS A C 1
ATOM 1422 O O . CYS A 1 175 ? -2.119 18.047 5.059 1 84 175 CYS A O 1
ATOM 1424 N N . MET A 1 176 ? -4.16 18.406 4.34 1 83.38 176 MET A N 1
ATOM 1425 C CA . MET A 1 176 ? -3.764 19.281 3.236 1 83.38 176 MET A CA 1
ATOM 1426 C C . MET A 1 176 ? -4.145 20.719 3.525 1 83.38 176 MET A C 1
ATOM 1428 O O . MET A 1 176 ? -5 20.984 4.371 1 83.38 176 MET A O 1
ATOM 1432 N N . TYR A 1 177 ? -3.379 21.609 2.891 1 79.56 177 TYR A N 1
ATOM 1433 C CA . TYR A 1 177 ? -3.711 23.016 3.107 1 79.56 177 TYR A CA 1
ATOM 1434 C C . TYR A 1 177 ? -3.729 23.781 1.789 1 79.56 177 TYR A C 1
ATOM 1436 O O . TYR A 1 177 ? -3.189 23.312 0.784 1 79.56 177 TYR A O 1
ATOM 1444 N N . LYS A 1 178 ? -4.508 24.844 1.701 1 81.62 178 LYS A N 1
ATOM 1445 C CA . LYS A 1 178 ? -4.488 25.828 0.621 1 81.62 178 LYS A CA 1
ATOM 1446 C C . LYS A 1 178 ? -4.508 27.25 1.171 1 81.62 178 LYS A C 1
ATOM 1448 O O . LYS A 1 178 ? -4.977 27.484 2.287 1 81.62 178 LYS A O 1
ATOM 1453 N N . PHE A 1 179 ? -3.867 28.156 0.399 1 77 179 PHE A N 1
ATOM 1454 C CA . PHE A 1 179 ? -3.9 29.562 0.785 1 77 179 PHE A CA 1
ATOM 1455 C C . PHE A 1 179 ? -5.285 30.156 0.547 1 77 179 PHE A C 1
ATOM 1457 O O . PHE A 1 179 ? -5.93 29.859 -0.461 1 77 179 PHE A O 1
ATOM 1464 N N . LYS A 1 180 ? -5.688 30.781 1.61 1 72.5 180 LYS A N 1
ATOM 1465 C CA . LYS A 1 180 ? -6.969 31.469 1.453 1 72.5 180 LYS A CA 1
ATOM 1466 C C . LYS A 1 180 ? -6.883 32.562 0.397 1 72.5 180 LYS A C 1
ATOM 1468 O O . LYS A 1 180 ? -5.855 33.25 0.275 1 72.5 180 LYS A O 1
ATOM 1473 N N . LYS A 1 181 ? -7.797 32.531 -0.61 1 63.44 181 LYS A N 1
ATOM 1474 C CA . LYS A 1 181 ? -7.902 33.656 -1.539 1 63.44 181 LYS A CA 1
ATOM 1475 C C . LYS A 1 181 ? -8.273 34.938 -0.808 1 63.44 181 LYS A C 1
ATOM 1477 O O . LYS A 1 181 ? -9.188 34.938 0.016 1 63.44 181 LYS A O 1
ATOM 1482 N N . THR A 1 182 ? -7.246 35.75 -0.692 1 52.16 182 THR A N 1
ATOM 1483 C CA . THR A 1 182 ? -7.656 37.094 -0.358 1 52.16 182 THR A CA 1
ATOM 1484 C C . THR A 1 182 ? -8.539 37.688 -1.458 1 52.16 182 THR A C 1
ATOM 1486 O O . THR A 1 182 ? -8.312 37.438 -2.643 1 52.16 182 THR A O 1
ATOM 1489 N N . MET B 1 1 ? 58.094 -9.414 57.656 1 28.31 1 MET B N 1
ATOM 1490 C CA . MET B 1 1 ? 57.438 -8.266 57.031 1 28.31 1 MET B CA 1
ATOM 1491 C C . MET B 1 1 ? 56.75 -8.672 55.75 1 28.31 1 MET B C 1
ATOM 1493 O O . MET B 1 1 ? 57.438 -8.953 54.75 1 28.31 1 MET B O 1
ATOM 1497 N N . GLN B 1 2 ? 55.688 -9.5 55.812 1 35.31 2 GLN B N 1
ATOM 1498 C CA . GLN B 1 2 ? 54.812 -10.188 54.844 1 35.31 2 GLN B CA 1
ATOM 1499 C C . GLN B 1 2 ? 54.031 -9.195 54 1 35.31 2 GLN B C 1
ATOM 1501 O O . GLN B 1 2 ? 53.25 -8.414 54.531 1 35.31 2 GLN B O 1
ATOM 1506 N N . LEU B 1 3 ? 54.656 -8.688 52.875 1 32.84 3 LEU B N 1
ATOM 1507 C CA . LEU B 1 3 ? 54.125 -7.754 51.906 1 32.84 3 LEU B CA 1
ATOM 1508 C C . LEU B 1 3 ? 52.844 -8.305 51.25 1 32.84 3 LEU B C 1
ATOM 1510 O O . LEU B 1 3 ? 52.875 -9.375 50.656 1 32.84 3 LEU B O 1
ATOM 1514 N N . ASN B 1 4 ? 51.688 -8.148 51.906 1 35.12 4 ASN B N 1
ATOM 1515 C CA . ASN B 1 4 ? 50.344 -8.383 51.406 1 35.12 4 ASN B CA 1
ATOM 1516 C C . ASN B 1 4 ? 50.156 -7.703 50.031 1 35.12 4 ASN B C 1
ATOM 1518 O O . ASN B 1 4 ? 50.188 -6.477 49.938 1 35.12 4 ASN B O 1
ATOM 1522 N N . ILE B 1 5 ? 50.562 -8.305 48.969 1 33.59 5 ILE B N 1
ATOM 1523 C CA . ILE B 1 5 ? 50.312 -7.895 47.594 1 33.59 5 ILE B CA 1
ATOM 1524 C C . ILE B 1 5 ? 48.812 -7.82 47.344 1 33.59 5 ILE B C 1
ATOM 1526 O O . ILE B 1 5 ? 48.125 -8.836 47.406 1 33.59 5 ILE B O 1
ATOM 1530 N N . ILE B 1 6 ? 48.188 -6.816 47.906 1 35.19 6 ILE B N 1
ATOM 1531 C CA . ILE B 1 6 ? 46.812 -6.535 47.562 1 35.19 6 ILE B CA 1
ATOM 1532 C C . ILE B 1 6 ? 46.656 -6.449 46.062 1 35.19 6 ILE B C 1
ATOM 1534 O O . ILE B 1 6 ? 47.25 -5.57 45.406 1 35.19 6 ILE B O 1
ATOM 1538 N N . LEU B 1 7 ? 46.562 -7.562 45.375 1 34.88 7 LEU B N 1
ATOM 1539 C CA . LEU B 1 7 ? 46.188 -7.625 43.969 1 34.88 7 LEU B CA 1
ATOM 1540 C C . LEU B 1 7 ? 44.844 -6.93 43.75 1 34.88 7 LEU B C 1
ATOM 1542 O O . LEU B 1 7 ? 43.812 -7.371 44.281 1 34.88 7 LEU B O 1
ATOM 1546 N N . SER B 1 8 ? 44.844 -5.605 43.844 1 32.56 8 SER B N 1
ATOM 1547 C CA . SER B 1 8 ? 43.688 -4.852 43.406 1 32.56 8 SER B CA 1
ATOM 1548 C C . SER B 1 8 ? 43.188 -5.336 42.062 1 32.56 8 SER B C 1
ATOM 1550 O O . SER B 1 8 ? 43.875 -5.238 41.031 1 32.56 8 SER B O 1
ATOM 1552 N N . LEU B 1 9 ? 42.438 -6.449 42.031 1 32.78 9 LEU B N 1
ATOM 1553 C CA . LEU B 1 9 ? 41.656 -6.844 40.875 1 32.78 9 LEU B CA 1
ATOM 1554 C C . LEU B 1 9 ? 40.75 -5.707 40.406 1 32.78 9 LEU B C 1
ATOM 1556 O O . LEU B 1 9 ? 39.781 -5.387 41.062 1 32.78 9 LEU B O 1
ATOM 1560 N N . THR B 1 10 ? 41.375 -4.633 39.969 1 34.34 10 THR B N 1
ATOM 1561 C CA . THR B 1 10 ? 40.531 -3.68 39.25 1 34.34 10 THR B CA 1
ATOM 1562 C C . THR B 1 10 ? 39.719 -4.383 38.156 1 34.34 10 THR B C 1
ATOM 1564 O O . THR B 1 10 ? 40.281 -4.922 37.219 1 34.34 10 THR B O 1
ATOM 1567 N N . LEU B 1 11 ? 38.688 -5.047 38.594 1 31.95 11 LEU B N 1
ATOM 1568 C CA . LEU B 1 11 ? 37.656 -5.477 37.625 1 31.95 11 LEU B CA 1
ATOM 1569 C C . LEU B 1 11 ? 37.344 -4.348 36.656 1 31.95 11 LEU B C 1
ATOM 1571 O O . LEU B 1 11 ? 36.75 -3.338 37.062 1 31.95 11 LEU B O 1
ATOM 1575 N N . PHE B 1 12 ? 38.25 -4.113 35.719 1 35.56 12 PHE B N 1
ATOM 1576 C CA . PHE B 1 12 ? 37.812 -3.318 34.594 1 35.56 12 PHE B CA 1
ATOM 1577 C C . PHE B 1 12 ? 36.5 -3.836 34.062 1 35.56 12 PHE B C 1
ATOM 1579 O O . PHE B 1 12 ? 36.406 -4.957 33.531 1 35.56 12 PHE B O 1
ATOM 1586 N N . ILE B 1 13 ? 35.438 -3.529 34.812 1 31.86 13 ILE B N 1
ATOM 1587 C CA . ILE B 1 13 ? 34.156 -3.689 34.125 1 31.86 13 ILE B CA 1
ATOM 1588 C C . ILE B 1 13 ? 34.25 -3.062 32.75 1 31.86 13 ILE B C 1
ATOM 1590 O O . ILE B 1 13 ? 34.375 -1.844 32.625 1 31.86 13 ILE B O 1
ATOM 1594 N N . VAL B 1 14 ? 34.938 -3.715 31.875 1 29.86 14 VAL B N 1
ATOM 1595 C CA . VAL B 1 14 ? 34.719 -3.381 30.469 1 29.86 14 VAL B CA 1
ATOM 1596 C C . VAL B 1 14 ? 33.219 -3.314 30.188 1 29.86 14 VAL B C 1
ATOM 1598 O O . VAL B 1 14 ? 32.531 -4.332 30.25 1 29.86 14 VAL B O 1
ATOM 1601 N N . THR B 1 15 ? 32.594 -2.277 30.844 1 30.28 15 THR B N 1
ATOM 1602 C CA . THR B 1 15 ? 31.297 -1.993 30.25 1 30.28 15 THR B CA 1
ATOM 1603 C C . THR B 1 15 ? 31.375 -2.049 28.734 1 30.28 15 THR B C 1
ATOM 1605 O O . THR B 1 15 ? 32.062 -1.243 28.109 1 30.28 15 THR B O 1
ATOM 1608 N N . ASN B 1 16 ? 31.594 -3.215 28.25 1 29.02 16 ASN B N 1
ATOM 1609 C CA . ASN B 1 16 ? 31.281 -3.359 26.828 1 29.02 16 ASN B CA 1
ATOM 1610 C C . ASN B 1 16 ? 30.016 -2.592 26.453 1 29.02 16 ASN B C 1
ATOM 1612 O O . ASN B 1 16 ? 28.891 -3.037 26.75 1 29.02 16 ASN B O 1
ATOM 1616 N N . GLN B 1 17 ? 30.062 -1.277 26.797 1 25.73 17 GLN B N 1
ATOM 1617 C CA . GLN B 1 17 ? 29.016 -0.481 26.172 1 25.73 17 GLN B CA 1
ATOM 1618 C C . GLN B 1 17 ? 28.766 -0.94 24.734 1 25.73 17 GLN B C 1
ATOM 1620 O O . GLN B 1 17 ? 29.641 -0.81 23.875 1 25.73 17 GLN B O 1
ATOM 1625 N N . CYS B 1 18 ? 28.25 -2.109 24.594 1 27.05 18 CYS B N 1
ATOM 1626 C CA . CYS B 1 18 ? 27.703 -2.465 23.281 1 27.05 18 CYS B CA 1
ATOM 1627 C C . CYS B 1 18 ? 27.203 -1.229 22.547 1 27.05 18 CYS B C 1
ATOM 1629 O O . CYS B 1 18 ? 26.219 -0.621 22.953 1 27.05 18 CYS B O 1
ATOM 1631 N N . VAL B 1 19 ? 28.188 -0.364 22.266 1 28.25 19 VAL B N 1
ATOM 1632 C CA . VAL B 1 19 ? 27.891 0.68 21.297 1 28.25 19 VAL B CA 1
ATOM 1633 C C . VAL B 1 19 ? 26.906 0.151 20.25 1 28.25 19 VAL B C 1
ATOM 1635 O O . VAL B 1 19 ? 27.188 -0.818 19.547 1 28.25 19 VAL B O 1
ATOM 1638 N N . LEU B 1 20 ? 25.719 -0.042 20.625 1 29.58 20 LEU B N 1
ATOM 1639 C CA . LEU B 1 20 ? 24.734 -0.198 19.562 1 29.58 20 LEU B CA 1
ATOM 1640 C C . LEU B 1 20 ? 25.203 0.495 18.281 1 29.58 20 LEU B C 1
ATOM 1642 O O . LEU B 1 20 ? 25.562 1.676 18.312 1 29.58 20 LEU B O 1
ATOM 1646 N N . ALA B 1 21 ? 25.953 -0.336 17.562 1 31.77 21 ALA B N 1
ATOM 1647 C CA . ALA B 1 21 ? 26.438 0.101 16.25 1 31.77 21 ALA B CA 1
ATOM 1648 C C . ALA B 1 21 ? 25.594 1.245 15.703 1 31.77 21 ALA B C 1
ATOM 1650 O O . ALA B 1 21 ? 24.391 1.323 15.977 1 31.77 21 ALA B O 1
ATOM 1651 N N . LYS B 1 22 ? 26.172 2.412 15.594 1 33.53 22 LYS B N 1
ATOM 1652 C CA . LYS B 1 22 ? 25.656 3.562 14.867 1 33.53 22 LYS B CA 1
ATOM 1653 C C . LYS B 1 22 ? 24.672 3.125 13.789 1 33.53 22 LYS B C 1
ATOM 1655 O O . LYS B 1 22 ? 24.891 2.115 13.109 1 33.53 22 LYS B O 1
ATOM 1660 N N . PRO B 1 23 ? 23.391 3.5 13.906 1 36.12 23 PRO B N 1
ATOM 1661 C CA . PRO B 1 23 ? 22.562 3.139 12.75 1 36.12 23 PRO B CA 1
ATOM 1662 C C . PRO B 1 23 ? 23.359 3.053 11.453 1 36.12 23 PRO B C 1
ATOM 1664 O O . PRO B 1 23 ? 24.141 3.953 11.141 1 36.12 23 PRO B O 1
ATOM 1667 N N . THR B 1 24 ? 23.938 1.946 11.156 1 36.38 24 THR B N 1
ATOM 1668 C CA . THR B 1 24 ? 24.688 1.639 9.945 1 36.38 24 THR B CA 1
ATOM 1669 C C . THR B 1 24 ? 24.391 2.654 8.844 1 36.38 24 THR B C 1
ATOM 1671 O O . THR B 1 24 ? 23.25 3.119 8.719 1 36.38 24 THR B O 1
ATOM 1674 N N . ARG B 1 25 ? 25.344 3.324 8.266 1 35.03 25 ARG B N 1
ATOM 1675 C CA . ARG B 1 25 ? 25.375 4.098 7.031 1 35.03 25 ARG B CA 1
ATOM 1676 C C . ARG B 1 25 ? 24.266 3.66 6.078 1 35.03 25 ARG B C 1
ATOM 1678 O O . ARG B 1 25 ? 24.156 2.477 5.754 1 35.03 25 ARG B O 1
ATOM 1685 N N . LEU B 1 26 ? 23.094 4.223 6.07 1 46 26 LEU B N 1
ATOM 1686 C CA . LEU B 1 26 ? 22.141 4.129 4.965 1 46 26 LEU B CA 1
ATOM 1687 C C . LEU B 1 26 ? 22.859 3.834 3.654 1 46 26 LEU B C 1
ATOM 1689 O O . LEU B 1 26 ? 23.703 4.621 3.213 1 46 26 LEU B O 1
ATOM 1693 N N . ASN B 1 27 ? 23.266 2.668 3.432 1 54.53 27 ASN B N 1
ATOM 1694 C CA . ASN B 1 27 ? 23.812 2.268 2.139 1 54.53 27 ASN B CA 1
ATOM 1695 C C . ASN B 1 27 ? 23.312 3.168 1.015 1 54.53 27 ASN B C 1
ATOM 1697 O O . ASN B 1 27 ? 22.125 3.502 0.966 1 54.53 27 ASN B O 1
ATOM 1701 N N . LYS B 1 28 ? 24.125 4.094 0.504 1 64.31 28 LYS B N 1
ATOM 1702 C CA . LYS B 1 28 ? 23.906 5.07 -0.557 1 64.31 28 LYS B CA 1
ATOM 1703 C C . LYS B 1 28 ? 22.891 4.555 -1.579 1 64.31 28 LYS B C 1
ATOM 1705 O O . LYS B 1 28 ? 22.25 5.34 -2.273 1 64.31 28 LYS B O 1
ATOM 1710 N N . HIS B 1 29 ? 22.594 3.264 -1.476 1 82.06 29 HIS B N 1
ATOM 1711 C CA . HIS B 1 29 ? 21.719 2.766 -2.535 1 82.06 29 HIS B CA 1
ATOM 1712 C C . HIS B 1 29 ? 20.406 2.246 -1.969 1 82.06 29 HIS B C 1
ATOM 1714 O O . HIS B 1 29 ? 19.734 1.432 -2.604 1 82.06 29 HIS B O 1
ATOM 1720 N N . CYS B 1 30 ? 20.188 2.729 -0.673 1 85.69 30 CYS B N 1
ATOM 1721 C CA . CYS B 1 30 ? 18.938 2.299 -0.079 1 85.69 30 CYS B CA 1
ATOM 1722 C C . CYS B 1 30 ? 18.062 3.498 0.274 1 85.69 30 CYS B C 1
ATOM 1724 O O . CYS B 1 30 ? 18.562 4.535 0.706 1 85.69 30 CYS B O 1
ATOM 1726 N N . VAL B 1 31 ? 16.828 3.324 -0.041 1 81 31 VAL B N 1
ATOM 1727 C CA . VAL B 1 31 ? 15.805 4.273 0.4 1 81 31 VAL B CA 1
ATOM 1728 C C . VAL B 1 31 ? 14.883 3.602 1.411 1 81 31 VAL B C 1
ATOM 1730 O O . VAL B 1 31 ? 14.117 2.695 1.061 1 81 31 VAL B O 1
ATOM 1733 N N . ASP B 1 32 ? 14.938 4.062 2.637 1 76.75 32 ASP B N 1
ATOM 1734 C CA . ASP B 1 32 ? 14.094 3.49 3.684 1 76.75 32 ASP B CA 1
ATOM 1735 C C . ASP B 1 32 ? 14.219 1.969 3.715 1 76.75 32 ASP B C 1
ATOM 1737 O O . ASP B 1 32 ? 13.203 1.262 3.73 1 76.75 32 ASP B O 1
ATOM 1741 N N . ASN B 1 33 ? 15.312 1.371 3.555 1 81.81 33 ASN B N 1
ATOM 1742 C CA . ASN B 1 33 ? 15.656 -0.043 3.666 1 81.81 33 ASN B CA 1
ATOM 1743 C C . ASN B 1 33 ? 15.289 -0.811 2.4 1 81.81 33 ASN B C 1
ATOM 1745 O O . ASN B 1 33 ? 15.359 -2.041 2.371 1 81.81 33 ASN B O 1
ATOM 1749 N N . LEU B 1 34 ? 14.773 -0.072 1.487 1 91.38 34 LEU B N 1
ATOM 1750 C CA . LEU B 1 34 ? 14.633 -0.627 0.146 1 91.38 34 LEU B CA 1
ATOM 1751 C C . LEU B 1 34 ? 15.898 -0.393 -0.672 1 91.38 34 LEU B C 1
ATOM 1753 O O . LEU B 1 34 ? 16.188 0.738 -1.072 1 91.38 34 LEU B O 1
ATOM 1757 N N . CYS B 1 35 ? 16.562 -1.449 -0.922 1 93.19 35 CYS B N 1
ATOM 1758 C CA . CYS B 1 35 ? 17.891 -1.284 -1.527 1 93.19 35 CYS B CA 1
ATOM 1759 C C . CYS B 1 35 ? 17.844 -1.633 -3.012 1 93.19 35 CYS B C 1
ATOM 1761 O O . CYS B 1 35 ? 17.484 -2.748 -3.383 1 93.19 35 CYS B O 1
ATOM 1763 N N . ILE B 1 36 ? 18.359 -0.716 -3.84 1 91.06 36 ILE B N 1
ATOM 1764 C CA . ILE B 1 36 ? 18.141 -0.806 -5.277 1 91.06 36 ILE B CA 1
ATOM 1765 C C . ILE B 1 36 ? 19.359 -1.412 -5.957 1 91.06 36 ILE B C 1
ATOM 1767 O O . ILE B 1 36 ? 19.328 -1.719 -7.152 1 91.06 36 ILE B O 1
ATOM 1771 N N . SER B 1 37 ? 20.406 -1.585 -5.188 1 85.69 37 SER B N 1
ATOM 1772 C CA . SER B 1 37 ? 21.609 -2.17 -5.785 1 85.69 37 SER B CA 1
ATOM 1773 C C . SER B 1 37 ? 22.25 -3.199 -4.859 1 85.69 37 SER B C 1
ATOM 1775 O O . SER B 1 37 ? 22.125 -3.104 -3.635 1 85.69 37 SER B O 1
ATOM 1777 N N . ASN B 1 38 ? 22.625 -4.23 -5.426 1 81.62 38 ASN B N 1
ATOM 1778 C CA . ASN B 1 38 ? 23.391 -5.285 -4.762 1 81.62 38 ASN B CA 1
ATOM 1779 C C . ASN B 1 38 ? 24.312 -6.008 -5.734 1 81.62 38 ASN B C 1
ATOM 1781 O O . ASN B 1 38 ? 23.859 -6.621 -6.699 1 81.62 38 ASN B O 1
ATOM 1785 N N . LEU B 1 39 ? 25.531 -5.879 -5.465 1 79.56 39 LEU B N 1
ATOM 1786 C CA . LEU B 1 39 ? 26.531 -6.488 -6.332 1 79.56 39 LEU B CA 1
ATOM 1787 C C . LEU B 1 39 ? 26.375 -8.008 -6.363 1 79.56 39 LEU B C 1
ATOM 1789 O O . LEU B 1 39 ? 26.625 -8.641 -7.387 1 79.56 39 LEU B O 1
ATOM 1793 N N . ASN B 1 40 ? 25.891 -8.594 -5.328 1 88.25 40 ASN B N 1
ATOM 1794 C CA . ASN B 1 40 ? 25.781 -10.047 -5.238 1 88.25 40 ASN B CA 1
ATOM 1795 C C . ASN B 1 40 ? 24.359 -10.523 -5.465 1 88.25 40 ASN B C 1
ATOM 1797 O O . ASN B 1 40 ? 23.969 -11.594 -4.992 1 88.25 40 ASN B O 1
ATOM 1801 N N . TYR B 1 41 ? 23.641 -9.719 -6.125 1 94.75 41 TYR B N 1
ATOM 1802 C CA . TYR B 1 41 ? 22.281 -10.125 -6.438 1 94.75 41 TYR B CA 1
ATOM 1803 C C . TYR B 1 41 ? 22.266 -11.398 -7.281 1 94.75 41 TYR B C 1
ATOM 1805 O O . TYR B 1 41 ? 22.922 -11.453 -8.336 1 94.75 41 TYR B O 1
ATOM 1813 N N . PRO B 1 42 ? 21.609 -12.414 -6.859 1 95.06 42 PRO B N 1
ATOM 1814 C CA . PRO B 1 42 ? 21.672 -13.719 -7.523 1 95.06 42 PRO B CA 1
ATOM 1815 C C . PRO B 1 42 ? 20.75 -13.805 -8.734 1 95.06 42 PRO B C 1
ATOM 1817 O O . PRO B 1 42 ? 19.844 -14.648 -8.766 1 95.06 42 PRO B O 1
ATOM 1820 N N . THR B 1 43 ? 21.047 -13.086 -9.773 1 95 43 THR B N 1
ATOM 1821 C CA . THR B 1 43 ? 20.219 -12.938 -10.969 1 95 43 THR B CA 1
ATOM 1822 C C . THR B 1 43 ? 19.984 -14.289 -11.633 1 95 43 THR B C 1
ATOM 1824 O O . THR B 1 43 ? 18.828 -14.641 -11.922 1 95 43 THR B O 1
ATOM 1827 N N . LYS B 1 44 ? 20.984 -15.047 -11.828 1 94.38 44 LYS B N 1
ATOM 1828 C CA . LYS B 1 44 ? 20.875 -16.312 -12.547 1 94.38 44 LYS B CA 1
ATOM 1829 C C . LYS B 1 44 ? 20 -17.312 -11.781 1 94.38 44 LYS B C 1
ATOM 1831 O O . LYS B 1 44 ? 19.141 -17.969 -12.367 1 94.38 44 LYS B O 1
ATOM 1836 N N . LYS B 1 45 ? 20.234 -17.359 -10.492 1 94.69 45 LYS B N 1
ATOM 1837 C CA . LYS B 1 45 ? 19.469 -18.281 -9.664 1 94.69 45 LYS B CA 1
ATOM 1838 C C . LYS B 1 45 ? 17.984 -17.906 -9.664 1 94.69 45 LYS B C 1
ATOM 1840 O O . LYS B 1 45 ? 17.125 -18.781 -9.781 1 94.69 45 LYS B O 1
ATOM 1845 N N . ILE B 1 46 ? 17.672 -16.641 -9.586 1 94.88 46 ILE B N 1
ATOM 1846 C CA . ILE B 1 46 ? 16.297 -16.156 -9.562 1 94.88 46 ILE B CA 1
ATOM 1847 C C . ILE B 1 46 ? 15.633 -16.422 -10.906 1 94.88 46 ILE B C 1
ATOM 1849 O O . ILE B 1 46 ? 14.492 -16.891 -10.945 1 94.88 46 ILE B O 1
ATOM 1853 N N . GLN B 1 47 ? 16.391 -16.219 -11.961 1 93.12 47 GLN B N 1
ATOM 1854 C CA . GLN B 1 47 ? 15.852 -16.453 -13.297 1 93.12 47 GLN B CA 1
ATOM 1855 C C . GLN B 1 47 ? 15.477 -17.922 -13.477 1 93.12 47 GLN B C 1
ATOM 1857 O O . GLN B 1 47 ? 14.422 -18.234 -14.031 1 93.12 47 GLN B O 1
ATOM 1862 N N . GLU B 1 48 ? 16.297 -18.734 -13.055 1 92.44 48 GLU B N 1
ATOM 1863 C CA . GLU B 1 48 ? 16.047 -20.172 -13.156 1 92.44 48 GLU B CA 1
ATOM 1864 C C . GLU B 1 48 ? 14.812 -20.578 -12.367 1 92.44 48 GLU B C 1
ATOM 1866 O O . GLU B 1 48 ? 13.977 -21.344 -12.867 1 92.44 48 GLU B O 1
ATOM 1871 N N . LYS B 1 49 ? 14.68 -20.062 -11.148 1 90.25 49 LYS B N 1
ATOM 1872 C CA . LYS B 1 49 ? 13.531 -20.391 -10.312 1 90.25 49 LYS B CA 1
ATOM 1873 C C . LYS B 1 49 ? 12.234 -19.859 -10.914 1 90.25 49 LYS B C 1
ATOM 1875 O O . LYS B 1 49 ? 11.203 -20.531 -10.883 1 90.25 49 LYS B O 1
ATOM 1880 N N . LEU B 1 50 ? 12.305 -18.703 -11.484 1 89.44 50 LEU B N 1
ATOM 1881 C CA . LEU B 1 50 ? 11.133 -18.094 -12.102 1 89.44 50 LEU B CA 1
ATOM 1882 C C . LEU B 1 50 ? 10.711 -18.859 -13.352 1 89.44 50 LEU B C 1
ATOM 1884 O O . LEU B 1 50 ? 9.516 -19.016 -13.617 1 89.44 50 LEU B O 1
ATOM 1888 N N . ALA B 1 51 ? 11.68 -19.25 -14.133 1 86.44 51 ALA B N 1
ATOM 1889 C CA . ALA B 1 51 ? 11.406 -20 -15.359 1 86.44 51 ALA B CA 1
ATOM 1890 C C . ALA B 1 51 ? 10.719 -21.328 -15.055 1 86.44 51 ALA B C 1
ATOM 1892 O O . ALA B 1 51 ? 9.883 -21.781 -15.828 1 86.44 51 ALA B O 1
ATOM 1893 N N . ASN B 1 52 ? 10.992 -21.797 -13.969 1 79.69 52 ASN B N 1
ATOM 1894 C CA . ASN B 1 52 ? 10.492 -23.109 -13.602 1 79.69 52 ASN B CA 1
ATOM 1895 C C . ASN B 1 52 ? 9.109 -23.016 -12.961 1 79.69 52 ASN B C 1
ATOM 1897 O O . ASN B 1 52 ? 8.422 -24.031 -12.812 1 79.69 52 ASN B O 1
ATOM 1901 N N . THR B 1 53 ? 8.828 -21.766 -12.531 1 73.19 53 THR B N 1
ATOM 1902 C CA . THR B 1 53 ? 7.543 -21.594 -11.867 1 73.19 53 THR B CA 1
ATOM 1903 C C . THR B 1 53 ? 6.68 -20.578 -12.625 1 73.19 53 THR B C 1
ATOM 1905 O O . THR B 1 53 ? 6.953 -19.375 -12.602 1 73.19 53 THR B O 1
ATOM 1908 N N . LYS B 1 54 ? 5.738 -21 -13.414 1 69.25 54 LYS B N 1
ATOM 1909 C CA . LYS B 1 54 ? 4.879 -20.125 -14.203 1 69.25 54 LYS B CA 1
ATOM 1910 C C . LYS B 1 54 ? 3.896 -19.359 -13.312 1 69.25 54 LYS B C 1
ATOM 1912 O O . LYS B 1 54 ? 3.334 -18.344 -13.719 1 69.25 54 LYS B O 1
ATOM 1917 N N . LYS B 1 55 ? 3.963 -19.797 -12.133 1 72.94 55 LYS B N 1
ATOM 1918 C CA . LYS B 1 55 ? 2.924 -19.328 -11.219 1 72.94 55 LYS B CA 1
ATOM 1919 C C . LYS B 1 55 ? 3.096 -17.844 -10.914 1 72.94 55 LYS B C 1
ATOM 1921 O O . LYS B 1 55 ? 2.123 -17.141 -10.602 1 72.94 55 LYS B O 1
ATOM 1926 N N . TYR B 1 56 ? 4.32 -17.297 -11.188 1 76.31 56 TYR B N 1
ATOM 1927 C CA . TYR B 1 56 ? 4.578 -15.953 -10.688 1 76.31 56 TYR B CA 1
ATOM 1928 C C . TYR B 1 56 ? 4.492 -14.93 -11.812 1 76.31 56 TYR B C 1
ATOM 1930 O O . TYR B 1 56 ? 4.426 -13.719 -11.555 1 76.31 56 TYR B O 1
ATOM 1938 N N . LYS B 1 57 ? 4.438 -15.32 -12.945 1 73.44 57 LYS B N 1
ATOM 1939 C CA . LYS B 1 57 ? 4.562 -14.406 -14.078 1 73.44 57 LYS B CA 1
ATOM 1940 C C . LYS B 1 57 ? 3.48 -13.328 -14.031 1 73.44 57 LYS B C 1
ATOM 1942 O O . LYS B 1 57 ? 3.74 -12.164 -14.352 1 73.44 57 LYS B O 1
ATOM 1947 N N . GLU B 1 58 ? 2.42 -13.664 -13.578 1 76.31 58 GLU B N 1
ATOM 1948 C CA . GLU B 1 58 ? 1.297 -12.734 -13.586 1 76.31 58 GLU B CA 1
ATOM 1949 C C . GLU B 1 58 ? 1.42 -11.711 -12.461 1 76.31 58 GLU B C 1
ATOM 1951 O O . GLU B 1 58 ? 0.726 -10.695 -12.461 1 76.31 58 GLU B O 1
ATOM 1956 N N . LEU B 1 59 ? 2.406 -11.945 -11.688 1 79.38 59 LEU B N 1
ATOM 1957 C CA . LEU B 1 59 ? 2.547 -11.086 -10.516 1 79.38 59 LEU B CA 1
ATOM 1958 C C . LEU B 1 59 ? 3.508 -9.938 -10.797 1 79.38 59 LEU B C 1
ATOM 1960 O O . LEU B 1 59 ? 3.66 -9.031 -9.969 1 79.38 59 LEU B O 1
ATOM 1964 N N . SER B 1 60 ? 4.059 -10.023 -11.992 1 84.38 60 SER B N 1
ATOM 1965 C CA . SER B 1 60 ? 4.996 -8.969 -12.344 1 84.38 60 SER B CA 1
ATOM 1966 C C . SER B 1 60 ? 4.293 -7.621 -12.461 1 84.38 60 SER B C 1
ATOM 1968 O O . SER B 1 60 ? 3.205 -7.531 -13.031 1 84.38 60 SER B O 1
ATOM 1970 N N . GLY B 1 61 ? 4.93 -6.629 -11.859 1 86.19 61 GLY B N 1
ATOM 1971 C CA . GLY B 1 61 ? 4.398 -5.273 -11.898 1 86.19 61 GLY B CA 1
ATOM 1972 C C . GLY B 1 61 ? 4.605 -4.512 -10.602 1 86.19 61 GLY B C 1
ATOM 1973 O O . GLY B 1 61 ? 5.164 -5.047 -9.648 1 86.19 61 GLY B O 1
ATOM 1974 N N . ASP B 1 62 ? 4.191 -3.314 -10.672 1 89.94 62 ASP B N 1
ATOM 1975 C CA . ASP B 1 62 ? 4.277 -2.504 -9.453 1 89.94 62 ASP B CA 1
ATOM 1976 C C . ASP B 1 62 ? 3.291 -2.994 -8.398 1 89.94 62 ASP B C 1
ATOM 1978 O O . ASP B 1 62 ? 2.125 -3.248 -8.703 1 89.94 62 ASP B O 1
ATOM 1982 N N . ILE B 1 63 ? 3.818 -3.166 -7.25 1 93 63 ILE B N 1
ATOM 1983 C CA . ILE B 1 63 ? 2.99 -3.633 -6.145 1 93 63 ILE B CA 1
ATOM 1984 C C . ILE B 1 63 ? 2.162 -2.473 -5.594 1 93 63 ILE B C 1
ATOM 1986 O O . ILE B 1 63 ? 0.996 -2.65 -5.234 1 93 63 ILE B O 1
ATOM 1990 N N . LEU B 1 64 ? 2.838 -1.34 -5.496 1 95 64 LEU B N 1
ATOM 1991 C CA . LEU B 1 64 ? 2.209 -0.122 -4.996 1 95 64 LEU B CA 1
ATOM 1992 C C . LEU B 1 64 ? 2.449 1.044 -5.949 1 95 64 LEU B C 1
ATOM 1994 O O . LEU B 1 64 ? 3.586 1.297 -6.352 1 95 64 LEU B O 1
ATOM 1998 N N . ARG B 1 65 ? 1.375 1.71 -6.305 1 94.75 65 ARG B N 1
ATOM 1999 C CA . ARG B 1 65 ? 1.462 2.941 -7.082 1 94.75 65 ARG B CA 1
ATOM 2000 C C . ARG B 1 65 ? 0.599 4.039 -6.469 1 94.75 65 ARG B C 1
ATOM 2002 O O . ARG B 1 65 ? -0.425 3.754 -5.844 1 94.75 65 ARG B O 1
ATOM 2009 N N . LEU B 1 66 ? 1.062 5.188 -6.637 1 90.81 66 LEU B N 1
ATOM 2010 C CA . LEU B 1 66 ? 0.215 6.301 -6.215 1 90.81 66 LEU B CA 1
ATOM 2011 C C . LEU B 1 66 ? -1.097 6.309 -6.992 1 90.81 66 LEU B C 1
ATOM 2013 O O . LEU B 1 66 ? -1.117 6.008 -8.188 1 90.81 66 LEU B O 1
ATOM 2017 N N . GLY B 1 67 ? -2.123 6.5 -6.246 1 87.75 67 GLY B N 1
ATOM 2018 C CA . GLY B 1 67 ? -3.422 6.5 -6.902 1 87.75 67 GLY B CA 1
ATOM 2019 C C . GLY B 1 67 ? -4.344 7.598 -6.41 1 87.75 67 GLY B C 1
ATOM 2020 O O . GLY B 1 67 ? -3.971 8.375 -5.527 1 87.75 67 GLY B O 1
ATOM 2021 N N . SER B 1 68 ? -5.477 7.672 -7.141 1 81.69 68 SER B N 1
ATOM 2022 C CA . SER B 1 68 ? -6.539 8.609 -6.777 1 81.69 68 SER B CA 1
ATOM 2023 C C . SER B 1 68 ? -7.84 7.871 -6.48 1 81.69 68 SER B C 1
ATOM 2025 O O . SER B 1 68 ? -7.949 6.668 -6.719 1 81.69 68 SER B O 1
ATOM 2027 N N . LYS B 1 69 ? -8.711 8.617 -5.844 1 78.69 69 LYS B N 1
ATOM 2028 C CA . LYS B 1 69 ? -10.023 8.039 -5.559 1 78.69 69 LYS B CA 1
ATOM 2029 C C . LYS B 1 69 ? -10.688 7.516 -6.828 1 78.69 69 LYS B C 1
ATOM 2031 O O . LYS B 1 69 ? -10.648 8.172 -7.871 1 78.69 69 LYS B O 1
ATOM 2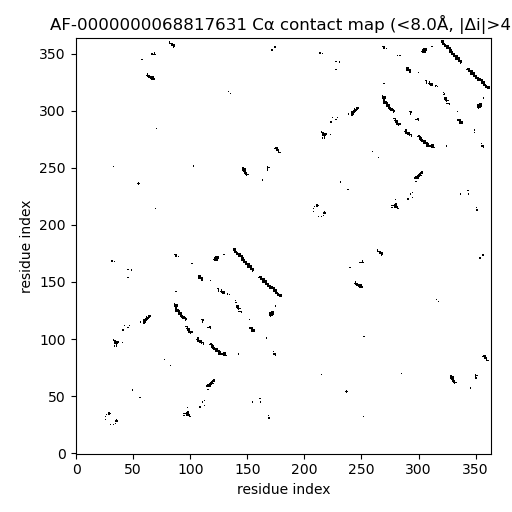036 N N . PRO B 1 70 ? -11.227 6.23 -6.551 1 72.31 70 PRO B N 1
ATOM 2037 C CA . PRO B 1 70 ? -11.938 5.727 -7.73 1 72.31 70 PRO B CA 1
ATOM 2038 C C . PRO B 1 70 ? -13.133 6.594 -8.109 1 72.31 70 PRO B C 1
ATOM 2040 O O . PRO B 1 70 ? -13.836 7.105 -7.234 1 72.31 70 PRO B O 1
ATOM 2043 N N . ASN B 1 71 ? -13.406 6.582 -9.422 1 61.06 71 ASN B N 1
ATOM 2044 C CA . ASN B 1 71 ? -14.547 7.316 -9.969 1 61.06 71 ASN B CA 1
ATOM 2045 C C . ASN B 1 71 ? -14.57 8.758 -9.477 1 61.06 71 ASN B C 1
ATOM 2047 O O . ASN B 1 71 ? -15.641 9.367 -9.367 1 61.06 71 ASN B O 1
ATOM 2051 N N . GLY B 1 72 ? -13.523 9.141 -8.781 1 54.5 72 GLY B N 1
ATOM 2052 C CA . GLY B 1 72 ? -13.477 10.508 -8.281 1 54.5 72 GLY B CA 1
ATOM 2053 C C . GLY B 1 72 ? -13.766 11.547 -9.344 1 54.5 72 GLY B C 1
ATOM 2054 O O . GLY B 1 72 ? -13.781 11.234 -10.539 1 54.5 72 GLY B O 1
ATOM 2055 N N . ALA B 1 73 ? -14.133 12.688 -8.695 1 48.53 73 ALA B N 1
ATOM 2056 C CA . ALA B 1 73 ? -14.586 13.852 -9.453 1 48.53 73 ALA B CA 1
ATOM 2057 C C . ALA B 1 73 ? -13.625 14.164 -10.602 1 48.53 73 ALA B C 1
ATOM 2059 O O . ALA B 1 73 ? -12.453 13.766 -10.562 1 48.53 73 ALA B O 1
ATOM 2060 N N . ASN B 1 74 ? -14.086 14.719 -11.57 1 42.12 74 ASN B N 1
ATOM 2061 C CA . ASN B 1 74 ? -13.531 15.297 -12.789 1 42.12 74 ASN B CA 1
ATOM 2062 C C . ASN B 1 74 ? -12.227 16.031 -12.516 1 42.12 74 ASN B C 1
ATOM 2064 O O . ASN B 1 74 ? -12.211 17.031 -11.805 1 42.12 74 ASN B O 1
ATOM 2068 N N . PRO B 1 75 ? -11.062 15.305 -12.773 1 43.66 75 PRO B N 1
ATOM 2069 C CA . PRO B 1 75 ? -9.805 16.047 -12.719 1 43.66 75 PRO B CA 1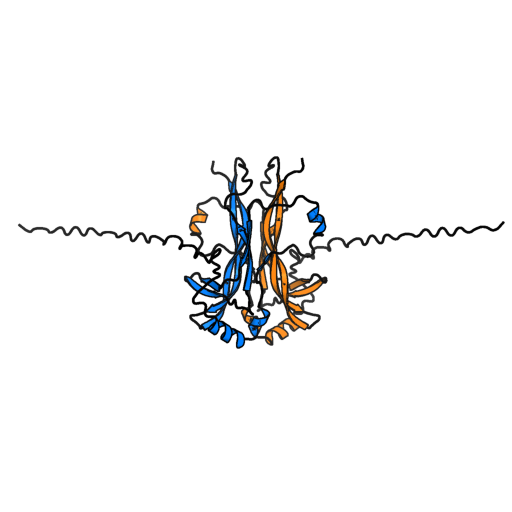
ATOM 2070 C C . PRO B 1 75 ? -9.969 17.516 -13.086 1 43.66 75 PRO B C 1
ATOM 2072 O O . PRO B 1 75 ? -9.219 18.375 -12.609 1 43.66 75 PRO B O 1
ATOM 2075 N N . MET B 1 76 ? -10.812 17.688 -13.961 1 42.03 76 MET B N 1
ATOM 2076 C CA . MET B 1 76 ? -10.977 19.047 -14.461 1 42.03 76 MET B CA 1
ATOM 2077 C C . MET B 1 76 ? -11.32 20.016 -13.328 1 42.03 76 MET B C 1
ATOM 2079 O O . MET B 1 76 ? -10.992 21.188 -13.391 1 42.03 76 MET B O 1
ATOM 2083 N N . LEU B 1 77 ? -11.938 19.531 -12.43 1 42.62 77 LEU B N 1
ATOM 2084 C CA . LEU B 1 77 ? -12.32 20.453 -11.359 1 42.62 77 LEU B CA 1
ATOM 2085 C C . LEU B 1 77 ? -11.117 20.797 -10.492 1 42.62 77 LEU B C 1
ATOM 2087 O O . LEU B 1 77 ? -11.125 21.828 -9.805 1 42.62 77 LEU B O 1
ATOM 2091 N N . ARG B 1 78 ? -10.164 19.953 -10.586 1 47.03 78 ARG B N 1
ATOM 2092 C CA . ARG B 1 78 ? -8.945 20.203 -9.828 1 47.03 78 ARG B CA 1
ATOM 2093 C C . ARG B 1 78 ? -8.219 21.438 -10.359 1 47.03 78 ARG B C 1
ATOM 2095 O O . ARG B 1 78 ? -7.586 22.172 -9.602 1 47.03 78 ARG B O 1
ATOM 2102 N N . PHE B 1 79 ? -8.32 21.562 -11.656 1 44.34 79 PHE B N 1
ATOM 2103 C CA . PHE B 1 79 ? -7.633 22.688 -12.281 1 44.34 79 PHE B CA 1
ATOM 2104 C C . PHE B 1 79 ? -8.148 24.016 -11.734 1 44.34 79 PHE B C 1
ATOM 2106 O O . PHE B 1 79 ? -7.441 25.031 -11.758 1 44.34 79 PHE B O 1
ATOM 2113 N N . LEU B 1 80 ? -9.258 24.047 -11.266 1 46.97 80 LEU B N 1
ATOM 2114 C CA . LEU B 1 80 ? -9.82 25.344 -10.914 1 46.97 80 LEU B CA 1
ATOM 2115 C C . LEU B 1 80 ? -9.539 25.688 -9.453 1 46.97 80 LEU B C 1
ATOM 2117 O O . LEU B 1 80 ? -9.664 26.844 -9.047 1 46.97 80 LEU B O 1
ATOM 2121 N N . GLU B 1 81 ? -9.32 24.734 -8.75 1 53.03 81 GLU B N 1
ATOM 2122 C CA . GLU B 1 81 ? -9.133 25.031 -7.332 1 53.03 81 GLU B CA 1
ATOM 2123 C C . GLU B 1 81 ? -7.652 25.078 -6.969 1 53.03 81 GLU B C 1
ATOM 2125 O O . GLU B 1 81 ? -6.82 24.484 -7.652 1 53.03 81 GLU B O 1
ATOM 2130 N N . GLU B 1 82 ? -7.25 26.156 -6.359 1 58 82 GLU B N 1
ATOM 2131 C CA . GLU B 1 82 ? -5.883 26.203 -5.852 1 58 82 GLU B CA 1
ATOM 2132 C C . GLU B 1 82 ? -5.402 24.828 -5.422 1 58 82 GLU B C 1
ATOM 2134 O O . GLU B 1 82 ? -6.129 24.094 -4.754 1 58 82 GLU B O 1
ATOM 2139 N N . PRO B 1 83 ? -4.336 24.453 -5.941 1 64.44 83 PRO B N 1
ATOM 2140 C CA . PRO B 1 83 ? -3.842 23.109 -5.652 1 64.44 83 PRO B CA 1
ATOM 2141 C C . PRO B 1 83 ? -3.678 22.844 -4.156 1 64.44 83 PRO B C 1
ATOM 2143 O O . PRO B 1 83 ? -3.172 23.703 -3.428 1 64.44 83 PRO B O 1
ATOM 2146 N N . GLU B 1 84 ? -4.395 21.938 -3.543 1 74.88 84 GLU B N 1
ATOM 2147 C CA . GLU B 1 84 ? -4.148 21.453 -2.188 1 74.88 84 GLU B CA 1
ATOM 2148 C C . GLU B 1 84 ? -2.77 20.812 -2.072 1 74.88 84 GLU B C 1
ATOM 2150 O O . GLU B 1 84 ? -2.34 20.078 -2.971 1 74.88 84 GLU B O 1
ATOM 2155 N N . ARG B 1 85 ? -2.092 21.453 -0.999 1 82.56 85 ARG B N 1
ATOM 2156 C CA . ARG B 1 85 ? -0.743 20.938 -0.786 1 82.56 85 ARG B CA 1
ATOM 2157 C C . ARG B 1 85 ? -0.635 20.219 0.557 1 82.56 85 ARG B C 1
ATOM 2159 O O . ARG B 1 85 ? -1.32 20.594 1.516 1 82.56 85 ARG B O 1
ATOM 2166 N N . ASN B 1 86 ? 0.151 19.25 0.537 1 85.75 86 ASN B N 1
ATOM 2167 C CA . ASN B 1 86 ? 0.528 18.594 1.785 1 85.75 86 ASN B CA 1
ATOM 2168 C C . ASN B 1 86 ? 1.325 19.531 2.689 1 85.75 86 ASN B C 1
ATOM 2170 O O . ASN B 1 86 ? 2.205 20.266 2.221 1 85.75 86 ASN B O 1
ATOM 2174 N N . LEU B 1 87 ? 0.998 19.578 3.938 1 80.44 87 LEU B N 1
ATOM 2175 C CA . LEU B 1 87 ? 1.723 20.406 4.898 1 80.44 87 LEU B CA 1
ATOM 2176 C C . LEU B 1 87 ? 3.189 20 4.969 1 80.44 87 LEU B C 1
ATOM 2178 O O . LEU B 1 87 ? 4.051 20.812 5.324 1 80.44 87 LEU B O 1
ATOM 2182 N N . CYS B 1 88 ? 3.355 18.734 4.617 1 87.31 88 CYS B N 1
ATOM 2183 C CA . CYS B 1 88 ? 4.715 18.203 4.594 1 87.31 88 CYS B CA 1
ATOM 2184 C C . CYS B 1 88 ? 5.242 18.109 3.164 1 87.31 88 CYS B C 1
ATOM 2186 O O . CYS B 1 88 ? 4.578 17.562 2.285 1 87.31 88 CYS B O 1
ATOM 2188 N N . ARG B 1 89 ? 6.418 18.703 2.986 1 88.44 89 ARG B N 1
ATOM 2189 C CA . ARG B 1 89 ? 7.035 18.547 1.673 1 88.44 89 ARG B CA 1
ATOM 2190 C C . ARG B 1 89 ? 7.395 17.094 1.4 1 88.44 89 ARG B C 1
ATOM 2192 O O . ARG B 1 89 ? 7.949 16.406 2.266 1 88.44 89 ARG B O 1
ATOM 2199 N N . THR B 1 90 ? 7.016 16.75 0.173 1 91.25 90 THR B N 1
ATOM 2200 C CA . THR B 1 90 ? 7.273 15.359 -0.185 1 91.25 90 THR B CA 1
ATOM 2201 C C . THR B 1 90 ? 7.93 15.266 -1.561 1 91.25 90 THR B C 1
ATOM 2203 O O . THR B 1 90 ? 7.906 16.234 -2.33 1 91.25 90 THR B O 1
ATOM 2206 N N . ARG B 1 91 ? 8.57 14.156 -1.672 1 92.62 91 ARG B N 1
ATOM 2207 C CA . ARG B 1 91 ? 9.109 13.781 -2.977 1 92.62 91 ARG B CA 1
ATOM 2208 C C . ARG B 1 91 ? 8.602 12.406 -3.396 1 92.62 91 ARG B C 1
ATOM 2210 O O . ARG B 1 91 ? 8.633 11.461 -2.607 1 92.62 91 ARG B O 1
ATOM 2217 N N . THR B 1 92 ? 8.164 12.375 -4.664 1 93.5 92 THR B N 1
ATOM 2218 C CA . THR B 1 92 ? 7.715 11.094 -5.199 1 93.5 92 THR B CA 1
ATOM 2219 C C . THR B 1 92 ? 8.906 10.203 -5.531 1 93.5 92 THR B C 1
ATOM 2221 O O . THR B 1 92 ? 9.867 10.641 -6.168 1 93.5 92 THR B O 1
ATOM 2224 N N . ARG B 1 93 ? 8.875 8.953 -5.016 1 93.44 93 ARG B N 1
ATOM 2225 C CA . ARG B 1 93 ? 9.898 7.957 -5.316 1 93.44 93 ARG B CA 1
ATOM 2226 C C . ARG B 1 93 ? 9.289 6.719 -5.965 1 93.44 93 ARG B C 1
ATOM 2228 O O . ARG B 1 93 ? 8.18 6.305 -5.609 1 93.44 93 ARG B O 1
ATOM 2235 N N . LYS B 1 94 ? 9.969 6.215 -6.91 1 94.31 94 LYS B N 1
ATOM 2236 C CA . LYS B 1 94 ? 9.688 4.902 -7.48 1 94.31 94 LYS B CA 1
ATOM 2237 C C . LYS B 1 94 ? 10.922 4 -7.41 1 94.31 94 LYS B C 1
ATOM 2239 O O . LYS B 1 94 ? 11.984 4.352 -7.926 1 94.31 94 LYS B O 1
ATOM 2244 N N . VAL B 1 95 ? 10.719 2.898 -6.758 1 94.69 95 VAL B N 1
ATOM 2245 C CA . VAL B 1 95 ? 11.898 2.064 -6.547 1 94.69 95 VAL B CA 1
ATOM 2246 C C . VAL B 1 95 ? 11.578 0.617 -6.918 1 94.69 95 VAL B C 1
ATOM 2248 O O . VAL B 1 95 ? 10.438 0.171 -6.781 1 94.69 95 VAL B O 1
ATOM 2251 N N . TYR B 1 96 ? 12.578 -0.04 -7.434 1 95.69 96 TYR B N 1
ATOM 2252 C CA . TYR B 1 96 ? 12.609 -1.48 -7.66 1 95.69 96 TYR B CA 1
ATOM 2253 C C . TYR B 1 96 ? 13.719 -2.139 -6.848 1 95.69 96 TYR B C 1
ATOM 2255 O O . TYR B 1 96 ? 14.828 -2.32 -7.344 1 95.69 96 TYR B O 1
ATOM 2263 N N . PRO B 1 97 ? 13.367 -2.508 -5.637 1 96.12 97 PRO B N 1
ATOM 2264 C CA . PRO B 1 97 ? 14.43 -2.963 -4.742 1 96.12 97 PRO B CA 1
ATOM 2265 C C . PRO B 1 97 ? 15.023 -4.309 -5.164 1 96.12 97 PRO B C 1
ATOM 2267 O O . PRO B 1 97 ? 14.297 -5.18 -5.645 1 96.12 97 PRO B O 1
ATOM 2270 N N . LYS B 1 98 ? 16.281 -4.395 -4.902 1 95.94 98 LYS B N 1
ATOM 2271 C CA . LYS B 1 98 ? 16.969 -5.664 -5.129 1 95.94 98 LYS B CA 1
ATOM 2272 C C . LYS B 1 98 ? 16.969 -6.523 -3.867 1 95.94 98 LYS B C 1
ATOM 2274 O O . LYS B 1 98 ? 16.984 -7.754 -3.945 1 95.94 98 LYS B O 1
ATOM 2279 N N . PHE B 1 99 ? 16.938 -5.852 -2.768 1 94 99 PHE B N 1
ATOM 2280 C CA . PHE B 1 99 ? 16.812 -6.633 -1.542 1 94 99 PHE B CA 1
ATOM 2281 C C . PHE B 1 99 ? 16.297 -5.766 -0.4 1 94 99 PHE B C 1
ATOM 2283 O O . PHE B 1 99 ? 16.297 -4.535 -0.493 1 94 99 PHE B O 1
ATOM 2290 N N . VAL B 1 100 ? 15.781 -6.418 0.596 1 91.69 100 VAL B N 1
ATOM 2291 C CA . VAL B 1 100 ? 15.391 -5.828 1.872 1 91.69 100 VAL B CA 1
ATOM 2292 C C . VAL B 1 100 ? 16.016 -6.621 3.02 1 91.69 100 VAL B C 1
ATOM 2294 O O . VAL B 1 100 ? 16.422 -7.766 2.838 1 91.69 100 VAL B O 1
ATOM 2297 N N . LEU B 1 101 ? 16.094 -5.922 4.113 1 85.56 101 LEU B N 1
ATOM 2298 C CA . LEU B 1 101 ? 16.641 -6.602 5.281 1 85.56 101 LEU B CA 1
ATOM 2299 C C . LEU B 1 101 ? 15.531 -7.051 6.223 1 85.56 101 LEU B C 1
ATOM 2301 O O . LEU B 1 101 ? 14.703 -6.242 6.645 1 85.56 101 LEU B O 1
ATOM 2305 N N . GLY B 1 102 ? 15.594 -8.328 6.43 1 79.56 102 GLY B N 1
ATOM 2306 C CA . GLY B 1 102 ? 14.648 -8.844 7.414 1 79.56 102 GLY B CA 1
ATOM 2307 C C . GLY B 1 102 ? 15.023 -8.484 8.844 1 79.56 102 GLY B C 1
ATOM 2308 O O . GLY B 1 102 ? 16.078 -7.906 9.086 1 79.56 102 GLY B O 1
ATOM 2309 N N . ASP B 1 103 ? 14.062 -8.797 9.727 1 75.12 103 ASP B N 1
ATOM 2310 C CA . ASP B 1 103 ? 14.312 -8.57 11.141 1 75.12 103 ASP B CA 1
ATOM 2311 C C . ASP B 1 103 ? 15.539 -9.352 11.617 1 75.12 103 ASP B C 1
ATOM 2313 O O . ASP B 1 103 ? 16.219 -8.945 12.562 1 75.12 103 ASP B O 1
ATOM 2317 N N . ASP B 1 104 ? 15.766 -10.438 10.984 1 76.38 104 ASP B N 1
ATOM 2318 C CA . ASP B 1 104 ? 16.906 -11.281 11.289 1 76.38 104 ASP B CA 1
ATOM 2319 C C . ASP B 1 104 ? 18.188 -10.727 10.648 1 76.38 104 ASP B C 1
ATOM 2321 O O . ASP B 1 104 ? 19.25 -11.352 10.727 1 76.38 104 ASP B O 1
ATOM 2325 N N . MET B 1 105 ? 18.094 -9.57 10.016 1 79.94 105 MET B N 1
ATOM 2326 C CA . MET B 1 105 ? 19.203 -8.875 9.375 1 79.94 105 MET B CA 1
ATOM 2327 C C . MET B 1 105 ? 19.719 -9.672 8.18 1 79.94 105 MET B C 1
ATOM 2329 O O . MET B 1 105 ? 20.828 -9.422 7.691 1 79.94 105 MET B O 1
ATOM 2333 N N . GLU B 1 106 ? 18.938 -10.633 7.824 1 83.38 106 GLU B N 1
ATOM 2334 C CA . GLU B 1 106 ? 19.281 -11.352 6.598 1 83.38 106 GLU B CA 1
ATOM 2335 C C . GLU B 1 106 ? 18.672 -10.672 5.379 1 83.38 106 GLU B C 1
ATOM 2337 O O . GLU B 1 106 ? 17.531 -10.188 5.434 1 83.38 106 GLU B O 1
ATOM 2342 N N . LYS B 1 107 ? 19.422 -10.82 4.379 1 87.75 107 LYS B N 1
ATOM 2343 C CA . LYS B 1 107 ? 18.938 -10.227 3.133 1 87.75 107 LYS B CA 1
ATOM 2344 C C . LYS B 1 107 ? 17.891 -11.117 2.473 1 87.75 107 LYS B C 1
ATOM 2346 O O . LYS B 1 107 ? 18.062 -12.336 2.385 1 87.75 107 LYS B O 1
ATOM 2351 N N . ARG B 1 108 ? 16.891 -10.5 2.148 1 91.81 108 ARG B N 1
ATOM 2352 C CA . ARG B 1 108 ? 15.898 -11.094 1.259 1 91.81 108 ARG B CA 1
ATOM 2353 C C . ARG B 1 108 ? 15.945 -10.445 -0.121 1 91.81 108 ARG B C 1
ATOM 2355 O O . ARG B 1 108 ? 15.648 -9.258 -0.264 1 91.81 108 ARG B O 1
ATOM 2362 N N . TYR B 1 109 ? 16.328 -11.297 -1.064 1 95.75 109 TYR B N 1
ATOM 2363 C CA . TYR B 1 109 ? 16.5 -10.75 -2.406 1 95.75 109 TYR B CA 1
ATOM 2364 C C . TYR B 1 109 ? 15.156 -10.625 -3.117 1 95.75 109 TYR B C 1
ATOM 2366 O O . TYR B 1 109 ? 14.523 -11.633 -3.443 1 95.75 109 TYR B O 1
ATOM 2374 N N . VAL B 1 110 ? 14.766 -9.391 -3.355 1 96.38 110 VAL B N 1
ATOM 2375 C CA . VAL B 1 110 ? 13.484 -9.117 -4.008 1 96.38 110 VAL B CA 1
ATOM 2376 C C . VAL B 1 110 ? 13.578 -9.484 -5.488 1 96.38 110 VAL B C 1
ATOM 2378 O O . VAL B 1 110 ? 14.531 -9.102 -6.172 1 96.38 110 VAL B O 1
ATOM 2381 N N . VAL B 1 111 ? 12.609 -10.203 -5.953 1 95.62 111 VAL B N 1
ATOM 2382 C CA . VAL B 1 111 ? 12.617 -10.617 -7.355 1 95.62 111 VAL B CA 1
ATOM 2383 C C . VAL B 1 111 ? 12.32 -9.414 -8.25 1 95.62 111 VAL B C 1
ATOM 2385 O O . VAL B 1 111 ? 11.156 -9.07 -8.469 1 95.62 111 VAL B O 1
ATOM 2388 N N . ASN B 1 112 ? 13.336 -8.82 -8.703 1 95.81 112 ASN B N 1
ATOM 2389 C CA . ASN B 1 112 ? 13.273 -7.715 -9.656 1 95.81 112 ASN B CA 1
ATOM 2390 C C . ASN B 1 112 ? 14.258 -7.914 -10.805 1 95.81 112 ASN B C 1
ATOM 2392 O O . ASN B 1 112 ? 15.453 -7.668 -10.656 1 95.81 112 ASN B O 1
ATOM 2396 N N . LEU B 1 113 ? 13.75 -8.391 -11.789 1 93.62 113 LEU B N 1
ATOM 2397 C CA . LEU B 1 113 ? 14.508 -8.641 -13.016 1 93.62 113 LEU B CA 1
ATOM 2398 C C . LEU B 1 113 ? 13.961 -7.809 -14.172 1 93.62 113 LEU B C 1
ATOM 2400 O O . LEU B 1 113 ? 13.008 -7.047 -13.992 1 93.62 113 LEU B O 1
ATOM 2404 N N . LYS B 1 114 ? 14.555 -7.895 -15.266 1 88.38 114 LYS B N 1
ATOM 2405 C CA . LYS B 1 114 ? 14.109 -7.148 -16.438 1 88.38 114 LYS B CA 1
ATOM 2406 C C . LYS B 1 114 ? 12.68 -7.52 -16.828 1 88.38 114 LYS B C 1
ATOM 2408 O O . LYS B 1 114 ? 11.859 -6.641 -17.094 1 88.38 114 LYS B O 1
ATOM 2413 N N . LYS B 1 115 ? 12.297 -8.773 -16.719 1 86.75 115 LYS B N 1
ATOM 2414 C CA . LYS B 1 115 ? 10.992 -9.25 -17.156 1 86.75 115 LYS B CA 1
ATOM 2415 C C . LYS B 1 115 ? 10.055 -9.469 -15.984 1 86.75 115 LYS B C 1
ATOM 2417 O O . LYS B 1 115 ? 8.953 -9.992 -16.156 1 86.75 115 LYS B O 1
ATOM 2422 N N . PHE B 1 116 ? 10.547 -9.25 -14.867 1 93.06 116 PHE B N 1
ATOM 2423 C CA . PHE B 1 116 ? 9.75 -9.406 -13.656 1 93.06 116 PHE B CA 1
ATOM 2424 C C . PHE B 1 116 ? 10.047 -8.289 -12.656 1 93.06 116 PHE B C 1
ATOM 2426 O O . PHE B 1 116 ? 11.109 -8.281 -12.031 1 93.06 116 PHE B O 1
ATOM 2433 N N . ARG B 1 117 ? 9.023 -7.488 -12.492 1 93.25 117 ARG B N 1
ATOM 2434 C CA . ARG B 1 117 ? 9.273 -6.305 -11.68 1 93.25 117 ARG B CA 1
ATOM 2435 C C . ARG B 1 117 ? 8.336 -6.254 -10.477 1 93.25 117 ARG B C 1
ATOM 2437 O O . ARG B 1 117 ? 7.164 -6.633 -10.586 1 93.25 117 ARG B O 1
ATOM 2444 N N . GLN B 1 118 ? 8.867 -5.828 -9.422 1 95.06 118 GLN B N 1
ATOM 2445 C CA . GLN B 1 118 ? 8.133 -5.473 -8.211 1 95.06 118 GLN B CA 1
ATOM 2446 C C . GLN B 1 118 ? 8.5 -4.074 -7.73 1 95.06 118 GLN B C 1
ATOM 2448 O O . GLN B 1 118 ? 9.461 -3.91 -6.969 1 95.06 118 GLN B O 1
ATOM 2453 N N . GLY B 1 119 ? 7.668 -3.141 -8.18 1 95.31 119 GLY B N 1
ATOM 2454 C CA . GLY B 1 119 ? 7.969 -1.749 -7.887 1 95.31 119 GLY B CA 1
ATOM 2455 C C . GLY B 1 119 ? 7.074 -1.157 -6.812 1 95.31 119 GLY B C 1
ATOM 2456 O O . GLY B 1 119 ? 5.957 -1.629 -6.602 1 95.31 119 GLY B O 1
ATOM 2457 N N . ILE B 1 120 ? 7.598 -0.16 -6.164 1 95.56 120 ILE B N 1
ATOM 2458 C CA . ILE B 1 120 ? 6.852 0.609 -5.172 1 95.56 120 ILE B CA 1
ATOM 2459 C C . ILE B 1 120 ? 6.98 2.102 -5.473 1 95.56 120 ILE B C 1
ATOM 2461 O O . ILE B 1 120 ? 8.086 2.604 -5.695 1 95.56 120 ILE B O 1
ATOM 2465 N N . GLU B 1 121 ? 5.902 2.719 -5.48 1 96.19 121 GLU B N 1
ATOM 2466 C CA . GLU B 1 121 ? 5.848 4.172 -5.586 1 96.19 121 GLU B CA 1
ATOM 2467 C C . GLU B 1 121 ? 5.277 4.797 -4.312 1 96.19 121 GLU B C 1
ATOM 2469 O O . GLU B 1 121 ? 4.266 4.324 -3.787 1 96.19 121 GLU B O 1
ATOM 2474 N N . PHE B 1 122 ? 5.941 5.801 -3.861 1 93.94 122 PHE B N 1
ATOM 2475 C CA . PHE B 1 122 ? 5.504 6.387 -2.602 1 93.94 122 PHE B CA 1
ATOM 2476 C C . PHE B 1 122 ? 5.941 7.844 -2.502 1 93.94 122 PHE B C 1
ATOM 2478 O O . PHE B 1 122 ? 6.711 8.32 -3.336 1 93.94 122 PHE B O 1
ATOM 2485 N N . GLU B 1 123 ? 5.367 8.539 -1.507 1 93.44 123 GLU B N 1
ATOM 2486 C CA . GLU B 1 123 ? 5.75 9.906 -1.169 1 93.44 123 GLU B CA 1
ATOM 2487 C C . GLU B 1 123 ? 6.695 9.938 0.03 1 93.44 123 GLU B C 1
ATOM 2489 O O . GLU B 1 123 ? 6.305 9.57 1.143 1 93.44 123 GLU B O 1
ATOM 2494 N N . GLN B 1 124 ? 7.859 10.359 -0.208 1 93.62 124 GLN B N 1
ATOM 2495 C CA . GLN B 1 124 ? 8.867 10.422 0.848 1 93.62 124 GLN B CA 1
ATOM 2496 C C . GLN B 1 124 ? 8.898 11.797 1.498 1 93.62 124 GLN B C 1
ATOM 2498 O O . GLN B 1 124 ? 8.883 12.82 0.805 1 93.62 124 GLN B O 1
ATOM 2503 N N . CYS B 1 125 ? 8.953 11.75 2.801 1 92.75 125 CYS B N 1
ATOM 2504 C CA . CYS B 1 125 ? 9.133 13.016 3.502 1 92.75 125 CYS B CA 1
ATOM 2505 C C . CYS B 1 125 ? 10.484 13.633 3.168 1 92.75 125 CYS B C 1
ATOM 2507 O O . CYS B 1 125 ? 11.516 12.961 3.242 1 92.75 125 CYS B O 1
ATOM 2509 N N . VAL B 1 126 ? 10.438 14.914 2.869 1 91.19 126 VAL B N 1
ATOM 2510 C CA . VAL B 1 126 ? 11.672 15.625 2.574 1 91.19 126 VAL B CA 1
ATOM 2511 C C . VAL B 1 126 ? 12.328 16.094 3.875 1 91.19 126 VAL B C 1
ATOM 2513 O O . VAL B 1 126 ? 13.555 16.141 3.98 1 91.19 126 VAL B O 1
ATOM 2516 N N . SER B 1 127 ? 11.445 16.453 4.824 1 88.81 127 SER B N 1
ATOM 2517 C CA . SER B 1 127 ? 11.898 16.953 6.121 1 88.81 127 SER B CA 1
ATOM 2518 C C . SER B 1 127 ? 10.914 16.578 7.227 1 88.81 127 SER B C 1
ATOM 2520 O O . SER B 1 127 ? 9.75 16.266 6.953 1 88.81 127 SER B O 1
ATOM 2522 N N . GLU B 1 128 ? 11.406 16.656 8.438 1 87.75 128 GLU B N 1
ATOM 2523 C CA . GLU B 1 128 ? 10.539 16.406 9.578 1 87.75 128 GLU B CA 1
ATOM 2524 C C . GLU B 1 128 ? 9.742 17.656 9.953 1 87.75 128 GLU B C 1
ATOM 2526 O O . GLU B 1 128 ? 8.781 17.578 10.719 1 87.75 128 GLU B O 1
ATOM 2531 N N . THR B 1 129 ? 10.148 18.797 9.438 1 81.81 129 THR B N 1
ATOM 2532 C CA . THR B 1 129 ? 9.516 20.062 9.773 1 81.81 129 THR B CA 1
ATOM 2533 C C . THR B 1 129 ? 8.492 20.469 8.703 1 81.81 129 THR B C 1
ATOM 2535 O O . THR B 1 129 ? 8.828 20.547 7.523 1 81.81 129 THR B O 1
ATOM 2538 N N . PRO B 1 130 ? 7.281 20.641 9.141 1 79.38 130 PRO B N 1
ATOM 2539 C CA . PRO B 1 130 ? 6.281 21.062 8.156 1 79.38 130 PRO B CA 1
ATOM 2540 C C . PRO B 1 130 ? 6.562 22.469 7.609 1 79.38 130 PRO B C 1
ATOM 2542 O O . PRO B 1 130 ? 7.199 23.281 8.281 1 79.38 130 PRO B O 1
ATOM 2545 N N . GLU B 1 131 ? 6.164 22.688 6.336 1 71.69 131 GLU B N 1
ATOM 2546 C CA . GLU B 1 131 ? 6.383 23.969 5.668 1 71.69 131 GLU B CA 1
ATOM 2547 C C . GLU B 1 131 ? 5.715 25.109 6.43 1 71.69 131 GLU B C 1
ATOM 2549 O O . GLU B 1 131 ? 6.25 26.219 6.484 1 71.69 131 GLU B O 1
ATOM 2554 N N . TYR B 1 132 ? 4.508 24.875 6.965 1 64.19 132 TYR B N 1
ATOM 2555 C CA . TYR B 1 132 ? 3.854 25.984 7.66 1 64.19 132 TYR B CA 1
ATOM 2556 C C . TYR B 1 132 ? 3.725 25.688 9.148 1 64.19 132 TYR B C 1
ATOM 2558 O O . TYR B 1 132 ? 2.674 25.922 9.75 1 64.19 132 TYR B O 1
ATOM 2566 N N . ALA B 1 133 ? 4.715 25 9.578 1 55.75 133 ALA B N 1
ATOM 2567 C CA . ALA B 1 133 ? 4.691 24.734 11.016 1 55.75 133 ALA B CA 1
ATOM 2568 C C . ALA B 1 133 ? 4.219 25.953 11.797 1 55.75 133 ALA B C 1
ATOM 2570 O O . ALA B 1 133 ? 4.859 27 11.766 1 55.75 133 ALA B O 1
ATOM 2571 N N . THR B 1 134 ? 2.926 26.094 11.641 1 50.81 134 THR B N 1
ATOM 2572 C CA . THR B 1 134 ? 2.338 27.172 12.406 1 50.81 134 THR B CA 1
ATOM 2573 C C . THR B 1 134 ? 2.68 27.031 13.891 1 50.81 134 THR B C 1
ATOM 2575 O O . THR B 1 134 ? 2.668 25.922 14.43 1 50.81 134 THR B O 1
ATOM 2578 N N . GLU B 1 135 ? 3.48 28 14.227 1 52.81 135 GLU B N 1
ATOM 2579 C CA . GLU B 1 135 ? 3.625 28.203 15.664 1 52.81 135 GLU B CA 1
ATOM 2580 C C . GLU B 1 135 ? 2.273 28.141 16.375 1 52.81 135 GLU B C 1
ATOM 2582 O O . GLU B 1 135 ? 1.595 29.156 16.516 1 52.81 135 GLU B O 1
ATOM 2587 N N . LEU B 1 136 ? 1.454 27.188 15.984 1 53.34 136 LEU B N 1
ATOM 2588 C CA . LEU B 1 136 ? 0.305 27.188 16.875 1 53.34 136 LEU B CA 1
ATOM 2589 C C . LEU B 1 136 ? 0.752 27.062 18.328 1 53.34 136 LEU B C 1
ATOM 2591 O O . LEU B 1 136 ? 1.695 26.328 18.641 1 53.34 136 LEU B O 1
ATOM 2595 N N . MET B 1 137 ? 0.457 28.109 19.062 1 59.69 137 MET B N 1
ATOM 2596 C CA . MET B 1 137 ? 0.878 28.375 20.422 1 59.69 137 MET B CA 1
ATOM 2597 C C . MET B 1 137 ? 1.032 27.078 21.219 1 59.69 137 MET B C 1
ATOM 2599 O O . MET B 1 137 ? 1.984 26.922 21.984 1 59.69 137 MET B O 1
ATOM 2603 N N . ASN B 1 138 ? 0.102 26.016 20.953 1 68.25 138 ASN B N 1
ATOM 2604 C CA . ASN B 1 138 ? 0.117 24.938 21.922 1 68.25 138 ASN B CA 1
ATOM 2605 C C . ASN B 1 138 ? 0.327 23.578 21.25 1 68.25 138 ASN B C 1
ATOM 2607 O O . ASN B 1 138 ? 0.062 22.531 21.859 1 68.25 138 ASN B O 1
ATOM 2611 N N . ILE B 1 139 ? 0.826 23.719 19.938 1 72.44 139 ILE B N 1
ATOM 2612 C CA . ILE B 1 139 ? 1.021 22.391 19.359 1 72.44 139 ILE B CA 1
ATOM 2613 C C . ILE B 1 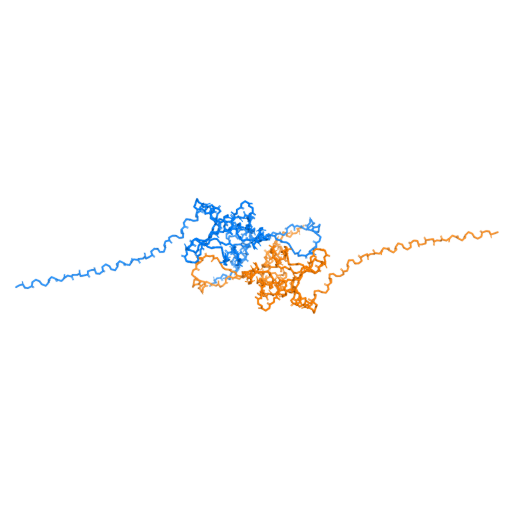139 ? 2.346 22.359 18.594 1 72.44 139 ILE B C 1
ATOM 2615 O O . ILE B 1 139 ? 2.768 23.359 18.016 1 72.44 139 ILE B O 1
ATOM 2619 N N . GLU B 1 140 ? 3.018 21.281 18.719 1 78.06 140 GLU B N 1
ATOM 2620 C CA . GLU B 1 140 ? 4.195 20.969 17.906 1 78.06 140 GLU B CA 1
ATOM 2621 C C . GLU B 1 140 ? 3.852 20.016 16.781 1 78.06 140 GLU B C 1
ATOM 2623 O O . GLU B 1 140 ? 3.189 18.984 17 1 78.06 140 GLU B O 1
ATOM 2628 N N . THR B 1 141 ? 4.18 20.453 15.562 1 79.69 141 THR B N 1
ATOM 2629 C CA . THR B 1 141 ? 3.885 19.609 14.414 1 79.69 141 THR B CA 1
ATOM 2630 C C . THR B 1 141 ? 5.156 18.969 13.875 1 79.69 141 THR B C 1
ATOM 2632 O O . THR B 1 141 ? 6.2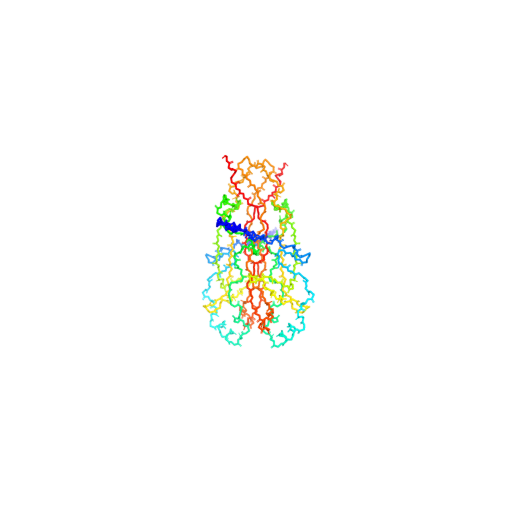46 19.531 13.984 1 79.69 141 THR B O 1
ATOM 2635 N N . LYS B 1 142 ? 5.016 17.75 13.359 1 84.88 142 LYS B N 1
ATOM 2636 C CA . LYS B 1 142 ? 6.125 17 12.773 1 84.88 142 LYS B CA 1
ATOM 2637 C C . LYS B 1 142 ? 5.664 16.188 11.57 1 84.88 142 LYS B C 1
ATOM 2639 O O . LYS B 1 142 ? 4.559 15.648 11.57 1 84.88 142 LYS B O 1
ATOM 2644 N N . CYS B 1 143 ? 6.512 16.125 10.609 1 89 143 CYS B N 1
ATOM 2645 C CA . CYS B 1 143 ? 6.258 15.266 9.469 1 89 143 CYS B CA 1
ATOM 2646 C C . CYS B 1 143 ? 6.84 13.875 9.703 1 89 143 CYS B C 1
ATOM 2648 O O . CYS B 1 143 ? 8.031 13.734 9.984 1 89 143 CYS B O 1
ATOM 2650 N N . VAL B 1 144 ? 6 12.891 9.578 1 89.94 144 VAL B N 1
ATOM 2651 C CA . VAL B 1 144 ? 6.398 11.531 9.906 1 89.94 144 VAL B CA 1
ATOM 2652 C C . VAL B 1 144 ? 6.121 10.609 8.711 1 89.94 144 VAL B C 1
ATOM 2654 O O . VAL B 1 144 ? 5.004 10.586 8.188 1 89.94 144 VAL B O 1
ATOM 2657 N N . GLN B 1 145 ? 7.184 9.852 8.375 1 91.56 145 GLN B N 1
ATOM 2658 C CA . GLN B 1 145 ? 7.027 8.875 7.301 1 91.56 145 GLN B CA 1
ATOM 2659 C C . GLN B 1 145 ? 6.129 7.719 7.734 1 91.56 145 GLN B C 1
ATOM 2661 O O . GLN B 1 145 ? 6.332 7.133 8.805 1 91.56 145 GLN B O 1
ATOM 2666 N N . GLN B 1 146 ? 5.109 7.508 6.922 1 91.25 146 GLN B N 1
ATOM 2667 C CA . GLN B 1 146 ? 4.219 6.383 7.195 1 91.25 146 GLN B CA 1
ATOM 2668 C C . GLN B 1 146 ? 4.637 5.145 6.406 1 91.25 146 GLN B C 1
ATOM 2670 O O . GLN B 1 146 ? 5.188 5.258 5.309 1 91.25 146 GLN B O 1
ATOM 2675 N N . TYR B 1 147 ? 4.324 3.992 7.012 1 92.69 147 TYR B N 1
ATOM 2676 C CA . TYR B 1 147 ? 4.695 2.721 6.398 1 92.69 147 TYR B CA 1
ATOM 2677 C C . TYR B 1 147 ? 3.496 1.781 6.328 1 92.69 147 TYR B C 1
ATOM 2679 O O . TYR B 1 147 ? 2.602 1.844 7.176 1 92.69 147 TYR B O 1
ATOM 2687 N N . THR B 1 148 ? 3.547 0.985 5.32 1 92.88 148 THR B N 1
ATOM 2688 C CA . THR B 1 148 ? 2.588 -0.101 5.148 1 92.88 148 THR B CA 1
ATOM 2689 C C . THR B 1 148 ? 3.307 -1.418 4.867 1 92.88 148 THR B C 1
ATOM 2691 O O . THR B 1 148 ? 4.324 -1.44 4.176 1 92.88 148 THR B O 1
ATOM 2694 N N . VAL B 1 149 ? 2.746 -2.422 5.461 1 93.62 149 VAL B N 1
ATOM 2695 C CA . VAL B 1 149 ? 3.32 -3.742 5.219 1 93.62 149 VAL B CA 1
ATOM 2696 C C . VAL B 1 149 ? 2.723 -4.34 3.947 1 93.62 149 VAL B C 1
ATOM 2698 O O . VAL B 1 149 ? 1.501 -4.395 3.793 1 93.62 149 VAL B O 1
ATOM 2701 N N . ILE B 1 150 ? 3.6 -4.766 3.1 1 94.19 150 ILE B N 1
ATOM 2702 C CA . ILE B 1 150 ? 3.199 -5.445 1.872 1 94.19 150 ILE B CA 1
ATOM 2703 C C . ILE B 1 150 ? 3.939 -6.777 1.755 1 94.19 150 ILE B C 1
ATOM 2705 O O . ILE B 1 150 ? 4.688 -7.16 2.658 1 94.19 150 ILE B O 1
ATOM 2709 N N . ARG B 1 151 ? 3.686 -7.453 0.625 1 91.31 151 ARG B N 1
ATOM 2710 C CA . ARG B 1 151 ? 4.379 -8.711 0.375 1 91.31 151 ARG B CA 1
ATOM 2711 C C . ARG B 1 151 ? 5.25 -8.617 -0.875 1 91.31 151 ARG B C 1
ATOM 2713 O O . ARG B 1 151 ? 4.809 -8.109 -1.907 1 91.31 151 ARG B O 1
ATOM 2720 N N . PHE B 1 152 ? 6.43 -9.078 -0.699 1 93.62 152 PHE B N 1
ATOM 2721 C CA . PHE B 1 152 ? 7.359 -9.227 -1.811 1 93.62 152 PHE B CA 1
ATOM 2722 C C . PHE B 1 152 ? 7.574 -10.703 -2.137 1 93.62 152 PHE B C 1
ATOM 2724 O O . PHE B 1 152 ? 7.641 -11.539 -1.235 1 93.62 152 PHE B O 1
ATOM 2731 N N . LEU B 1 153 ? 7.609 -10.961 -3.424 1 92.94 153 LEU B N 1
ATOM 2732 C CA . LEU B 1 153 ? 8.242 -12.211 -3.814 1 92.94 153 LEU B CA 1
ATOM 2733 C C . LEU B 1 153 ? 9.758 -12.117 -3.711 1 92.94 153 LEU B C 1
ATOM 2735 O O . LEU B 1 153 ? 10.367 -11.227 -4.305 1 92.94 153 LEU B O 1
ATOM 2739 N N . VAL B 1 154 ? 10.336 -12.984 -2.949 1 94.12 154 VAL B N 1
ATOM 2740 C CA . VAL B 1 154 ? 11.773 -12.898 -2.693 1 94.12 154 VAL B CA 1
ATOM 2741 C C . VAL B 1 154 ? 12.43 -14.25 -2.934 1 94.12 154 VAL B C 1
ATOM 2743 O O . VAL B 1 154 ? 11.758 -15.289 -2.898 1 94.12 154 VAL B O 1
ATOM 2746 N N . TYR B 1 155 ? 13.727 -14.172 -3.273 1 94.19 155 TYR B N 1
ATOM 2747 C CA . TYR B 1 155 ? 14.602 -15.336 -3.277 1 94.19 155 TYR B CA 1
ATOM 2748 C C . TYR B 1 155 ? 15.328 -15.477 -1.948 1 94.19 155 TYR B C 1
ATOM 2750 O O . TYR B 1 155 ? 16.062 -14.57 -1.538 1 94.19 155 TYR B O 1
ATOM 2758 N N . ASN B 1 156 ? 15.008 -16.562 -1.361 1 89.06 156 ASN B N 1
ATOM 2759 C CA . ASN B 1 156 ? 15.695 -16.875 -0.114 1 89.06 156 ASN B CA 1
ATOM 2760 C C . ASN B 1 156 ? 16.984 -17.656 -0.363 1 89.06 156 ASN B C 1
ATOM 2762 O O . ASN B 1 156 ? 16.922 -18.828 -0.773 1 89.06 156 ASN B O 1
ATOM 2766 N N . GLY B 1 157 ? 18.047 -17.062 0.003 1 86.56 157 GLY B N 1
ATOM 2767 C CA . GLY B 1 157 ? 19.328 -17.688 -0.241 1 86.56 157 GLY B CA 1
ATOM 2768 C C . GLY B 1 157 ? 19.562 -18.938 0.599 1 86.56 157 GLY B C 1
ATOM 2769 O O . GLY B 1 157 ? 20.281 -19.859 0.184 1 86.56 157 GLY B O 1
ATOM 2770 N N . ALA B 1 158 ? 19.031 -18.953 1.741 1 85 158 ALA B N 1
ATOM 2771 C CA . ALA B 1 158 ? 19.203 -20.094 2.631 1 85 158 ALA B CA 1
ATOM 2772 C C . ALA B 1 158 ? 18.453 -21.312 2.107 1 85 158 ALA B C 1
ATOM 2774 O O . ALA B 1 158 ? 19 -22.422 2.084 1 85 158 ALA B O 1
ATOM 2775 N N . THR B 1 159 ? 17.297 -21.172 1.668 1 87.06 159 THR B N 1
ATOM 2776 C CA . THR B 1 159 ? 16.484 -22.281 1.192 1 87.06 159 THR B CA 1
ATOM 2777 C C . THR B 1 159 ? 16.594 -22.422 -0.324 1 87.06 159 THR B C 1
ATOM 2779 O O . THR B 1 159 ? 16.188 -23.438 -0.889 1 87.06 159 THR B O 1
ATOM 2782 N N . GLU B 1 160 ? 17.125 -21.406 -0.976 1 89.81 160 GLU B N 1
ATOM 2783 C CA . GLU B 1 160 ? 17.234 -21.328 -2.43 1 89.81 160 GLU B CA 1
ATOM 2784 C C . GLU B 1 160 ? 15.859 -21.453 -3.09 1 89.81 160 GLU B C 1
ATOM 2786 O O . GLU B 1 160 ? 15.703 -22.172 -4.09 1 89.81 160 GLU B O 1
ATOM 2791 N N . GLU B 1 161 ? 14.812 -20.875 -2.445 1 89.88 161 GLU B N 1
ATOM 2792 C CA . GLU B 1 161 ? 13.453 -20.891 -2.965 1 89.88 161 GLU B CA 1
ATOM 2793 C C . GLU B 1 161 ? 12.875 -19.484 -3.053 1 89.88 161 GLU B C 1
ATOM 2795 O O . GLU B 1 161 ? 13.383 -18.562 -2.406 1 89.88 161 GLU B O 1
ATOM 2800 N N . LEU B 1 162 ? 11.922 -19.422 -3.945 1 90.81 162 LEU B N 1
ATOM 2801 C CA . LEU B 1 162 ? 11.117 -18.203 -3.967 1 90.81 162 LEU B CA 1
ATOM 2802 C C . LEU B 1 162 ? 10 -18.266 -2.93 1 90.81 162 LEU B C 1
ATOM 2804 O O . LEU B 1 162 ? 9.367 -19.312 -2.754 1 90.81 162 LEU B O 1
ATOM 2808 N N . GLU B 1 163 ? 9.844 -17.219 -2.26 1 88.88 163 GLU B N 1
ATOM 2809 C CA . GLU B 1 163 ? 8.797 -17.125 -1.243 1 88.88 163 GLU B CA 1
ATOM 2810 C C . GLU B 1 163 ? 8.297 -15.703 -1.077 1 88.88 163 GLU B C 1
ATOM 2812 O O . GLU B 1 163 ? 9.016 -14.75 -1.39 1 88.88 163 GLU B O 1
ATOM 2817 N N . TYR B 1 164 ? 7.168 -15.664 -0.541 1 88.81 164 TYR B N 1
ATOM 2818 C CA . TYR B 1 164 ? 6.645 -14.344 -0.208 1 88.81 164 TYR B CA 1
ATOM 2819 C C . TYR B 1 164 ? 7.059 -13.93 1.2 1 88.81 164 TYR B C 1
ATOM 2821 O O . TYR B 1 164 ? 7.062 -14.75 2.117 1 88.81 164 TYR B O 1
ATOM 2829 N N . THR B 1 165 ? 7.387 -12.68 1.266 1 89.38 165 THR B N 1
ATOM 2830 C CA . THR B 1 165 ? 7.719 -12.125 2.576 1 89.38 165 THR B CA 1
ATOM 2831 C C . THR B 1 165 ? 7.027 -10.789 2.793 1 89.38 165 THR B C 1
ATOM 2833 O O . THR B 1 165 ? 6.887 -10 1.857 1 89.38 165 THR B O 1
ATOM 2836 N N . GLU B 1 166 ? 6.609 -10.625 4.016 1 90.69 166 GLU B N 1
ATOM 2837 C CA . GLU B 1 166 ? 6.023 -9.344 4.391 1 90.69 166 GLU B CA 1
ATOM 2838 C C . GLU B 1 166 ? 7.102 -8.344 4.797 1 90.69 166 GLU B C 1
ATOM 2840 O O . GLU B 1 166 ? 8.047 -8.695 5.504 1 90.69 166 GLU B O 1
ATOM 2845 N N . TYR B 1 167 ? 6.941 -7.164 4.352 1 92.38 167 TYR B N 1
ATOM 2846 C CA . TYR B 1 167 ? 7.91 -6.117 4.664 1 92.38 167 TYR B CA 1
ATOM 2847 C C . TYR B 1 167 ? 7.25 -4.746 4.668 1 92.38 167 TYR B C 1
ATOM 2849 O O . TYR B 1 167 ? 6.434 -4.441 3.793 1 92.38 167 TYR B O 1
ATOM 2857 N N . PRO B 1 168 ? 7.652 -3.91 5.656 1 93.56 168 PRO B N 1
ATOM 2858 C CA . PRO B 1 168 ? 7.145 -2.537 5.648 1 93.56 168 PRO B CA 1
ATOM 2859 C C . PRO B 1 168 ? 7.801 -1.669 4.578 1 93.56 168 PRO B C 1
ATOM 2861 O O . PRO B 1 168 ? 9.023 -1.733 4.391 1 93.56 168 PRO B O 1
ATOM 2864 N N . VAL B 1 169 ? 6.996 -0.922 3.879 1 94.25 169 VAL B N 1
ATOM 2865 C CA . VAL B 1 169 ? 7.504 0.014 2.881 1 94.25 169 VAL B CA 1
ATOM 2866 C C . VAL B 1 169 ? 6.934 1.406 3.141 1 94.25 169 VAL B C 1
ATOM 2868 O O . VAL B 1 169 ? 5.832 1.543 3.678 1 94.25 169 VAL B O 1
ATOM 2871 N N . PRO B 1 170 ? 7.676 2.43 2.807 1 93.19 170 PRO B N 1
ATOM 2872 C CA . PRO B 1 170 ? 7.137 3.781 2.975 1 93.19 170 PRO B CA 1
ATOM 2873 C C . PRO B 1 170 ? 5.973 4.074 2.027 1 93.19 170 PRO B C 1
ATOM 2875 O O . PRO B 1 170 ? 5.945 3.564 0.905 1 93.19 170 PRO B O 1
ATOM 2878 N N . THR B 1 171 ? 5.043 4.879 2.465 1 93.25 171 THR B N 1
ATOM 2879 C CA . THR B 1 171 ? 3.9 5.191 1.611 1 93.25 171 THR B CA 1
ATOM 2880 C C . THR B 1 171 ? 3.684 6.699 1.528 1 93.25 171 THR B C 1
ATOM 2882 O O . THR B 1 171 ? 3.646 7.266 0.435 1 93.25 171 THR B O 1
ATOM 2885 N N . THR B 1 172 ? 3.541 7.316 2.684 1 91.94 172 THR B N 1
ATOM 2886 C CA . THR B 1 172 ? 3.201 8.734 2.656 1 91.94 172 THR B CA 1
ATOM 2887 C C . THR B 1 172 ? 3.871 9.469 3.812 1 91.94 172 THR B C 1
ATOM 2889 O O . THR B 1 172 ? 4.441 8.844 4.707 1 91.94 172 THR B O 1
ATOM 2892 N N . CYS B 1 173 ? 3.807 10.773 3.69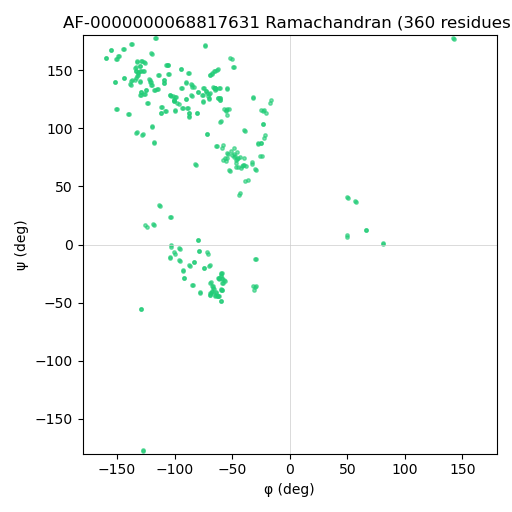3 1 91.62 173 CYS B N 1
ATOM 2893 C CA . CYS B 1 173 ? 4.309 11.664 4.738 1 91.62 173 CYS B CA 1
ATOM 2894 C C . CYS B 1 173 ? 3.166 12.391 5.43 1 91.62 173 CYS B C 1
ATOM 2896 O O . CYS B 1 173 ? 2.447 13.172 4.801 1 91.62 173 CYS B O 1
ATOM 2898 N N . LEU B 1 174 ? 3.055 12.141 6.734 1 89.69 174 LEU B N 1
ATOM 2899 C CA . LEU B 1 174 ? 1.93 12.68 7.488 1 89.69 174 LEU B CA 1
ATOM 2900 C C . LEU B 1 174 ? 2.393 13.781 8.438 1 89.69 174 LEU B C 1
ATOM 2902 O O . LEU B 1 174 ? 3.459 13.672 9.047 1 89.69 174 LEU B O 1
ATOM 2906 N N . CYS B 1 175 ? 1.515 14.766 8.492 1 84 175 CYS B N 1
ATOM 2907 C CA . CYS B 1 175 ? 1.748 15.805 9.484 1 84 175 CYS B CA 1
ATOM 2908 C C . CYS B 1 175 ? 1.113 15.438 10.82 1 84 175 CYS B C 1
ATOM 2910 O O . CYS B 1 175 ? -0.109 15.32 10.922 1 84 175 CYS B O 1
ATOM 2912 N N . MET B 1 176 ? 1.904 15.219 11.766 1 83.38 176 MET B N 1
ATOM 2913 C CA . MET B 1 176 ? 1.47 14.859 13.117 1 83.38 176 MET B CA 1
ATOM 2914 C C . MET B 1 176 ? 1.675 16.016 14.078 1 83.38 176 MET B C 1
ATOM 2916 O O . MET B 1 176 ? 2.455 16.938 13.805 1 83.38 176 MET B O 1
ATOM 2920 N N . TYR B 1 177 ? 0.848 15.992 15.133 1 79.62 177 TYR B N 1
ATOM 2921 C CA . TYR B 1 177 ? 1.015 17.062 16.109 1 79.62 177 TYR B CA 1
ATOM 2922 C C . TYR B 1 177 ? 1.012 16.516 17.531 1 79.62 177 TYR B C 1
ATOM 2924 O O . TYR B 1 177 ? 0.576 15.391 17.766 1 79.62 177 TYR B O 1
ATOM 2932 N N . LYS B 1 178 ? 1.678 17.188 18.453 1 81.56 178 LYS B N 1
ATOM 2933 C CA . LYS B 1 178 ? 1.604 16.953 19.891 1 81.56 178 LYS B CA 1
ATOM 2934 C C . LYS B 1 178 ? 1.433 18.25 20.656 1 81.56 178 LYS B C 1
ATOM 2936 O O . LYS B 1 178 ? 1.813 19.328 20.172 1 81.56 178 LYS B O 1
ATOM 2941 N N . PHE B 1 179 ? 0.737 18.156 21.812 1 76.81 179 PHE B N 1
ATOM 2942 C CA . PHE B 1 179 ? 0.6 19.312 22.672 1 76.81 179 PHE B CA 1
ATOM 2943 C C . PHE B 1 179 ? 1.923 19.656 23.359 1 76.81 179 PHE B C 1
ATOM 2945 O O . PHE B 1 179 ? 2.648 18.75 23.781 1 76.81 179 PHE B O 1
ATOM 2952 N N . LYS B 1 180 ? 2.211 20.906 23.172 1 72.25 180 LYS B N 1
ATOM 2953 C CA . LYS B 1 180 ? 3.418 21.328 23.875 1 72.25 180 LYS B CA 1
ATOM 2954 C C . LYS B 1 180 ? 3.266 21.188 25.391 1 72.25 180 LYS B C 1
ATOM 2956 O O . LYS B 1 180 ? 2.184 21.406 25.938 1 72.25 180 LYS B O 1
ATOM 2961 N N . LYS B 1 181 ? 4.234 20.453 26.047 1 62.94 181 LYS B N 1
ATOM 2962 C CA . LYS B 1 181 ? 4.266 20.438 27.5 1 62.94 181 LYS B CA 1
ATOM 2963 C C . LYS B 1 181 ? 4.461 21.844 28.062 1 62.94 181 LYS B C 1
ATOM 2965 O O . LYS B 1 181 ? 5.32 22.594 27.594 1 62.94 181 LYS B O 1
ATOM 2970 N N . THR B 1 182 ? 3.352 22.312 28.578 1 51.88 182 THR B N 1
ATOM 2971 C CA . THR B 1 182 ? 3.609 23.453 29.453 1 51.88 182 THR B CA 1
ATOM 2972 C C . THR B 1 182 ? 4.496 23.047 30.625 1 51.88 182 THR B C 1
ATOM 2974 O O . THR B 1 182 ? 4.363 21.938 31.156 1 51.88 182 THR B O 1
#

Sequence (364 aa):
MQLNIILSLTLFIVTNQCVLAKPTRLNKHCVDNLCISNLNYPTKKIQEKLANTKKYKELSGDILRLGSKPNGANPMLRFLEEPERNLCRTRTRKVYPKFVLGDDMEKRYVVNLKKFRQGIEFEQCVSETPEYATELMNIETKCVQQYTVIRFLVYNGATEELEYTEYPVPTTCLCMYKFKKTMQLNIILSLTLFIVTNQCVLAKPTRLNKHCVDNLCISNLNYPTKKIQEKLANTKKYKELSGDILRLGSKPNGANPMLRFLEEPERNLCRTRTRKVYPKFVLGDDMEKRYVVNLKKFRQGIEFEQCVSETPEYATELMNIETKCVQQYTVIRFLVYNGATEELEYTEYPVPTTCLCMYKFKKT

Solvent-accessible surface area (backbone atoms only — not comparable to full-atom values): 21050 Å² total; per-residue (Å²): 138,84,81,78,76,75,74,75,73,71,71,71,72,70,70,71,66,71,64,68,70,65,82,69,77,71,52,92,50,39,59,88,61,39,17,58,65,56,94,80,58,61,59,68,64,52,48,54,55,48,72,74,36,74,56,51,64,78,64,46,36,64,53,34,32,77,38,55,66,75,92,49,77,61,67,69,60,53,75,72,42,79,71,73,36,59,45,29,51,64,40,82,45,77,46,56,30,37,30,36,65,43,96,84,68,41,70,36,32,31,57,55,50,96,89,30,37,46,27,40,33,27,34,39,53,72,46,49,61,32,76,64,60,54,79,43,92,59,41,44,61,36,29,41,75,37,28,32,24,32,70,40,58,22,40,34,76,90,78,70,40,78,43,74,42,77,44,53,38,68,41,37,49,38,51,27,32,33,71,54,83,124,135,82,80,77,77,74,75,74,75,72,72,72,72,70,69,69,66,72,64,68,70,62,82,68,76,71,52,92,49,39,58,87,61,38,17,56,65,57,95,78,58,61,58,68,64,51,49,53,55,48,71,73,35,74,57,52,64,79,66,46,36,62,53,33,32,76,38,55,65,74,93,48,77,62,68,68,58,54,74,72,42,78,70,74,34,60,45,30,52,62,41,83,43,75,45,58,31,36,29,34,66,44,96,83,68,42,72,35,32,32,57,54,50,97,90,30,36,48,27,40,32,28,34,40,53,72,46,49,60,33,78,65,62,55,79,43,92,58,41,45,61,35,29,41,75,36,28,33,24,31,70,40,57,22,41,35,76,89,76,71,39,78,42,75,41,77,46,52,37,68,42,37,50,37,52,27,32,32,70,54,83,124